Protein AF-0000000084949091 (afdb_homodimer)

Sequence (206 aa):
MIIYNVTVNIHESIHDQWFDWMQNKHIAEVIGTGKFTSAKMVKVLVEEELGGITYAVQYFTDSKETLQRYYEEDAPALREEGLRLFGDKMLAFRTELEIISEHMIIYNVTVNIHESIHDQWFDWMQNKHIAEVIGTGKFTSAKMVKVLVEEEL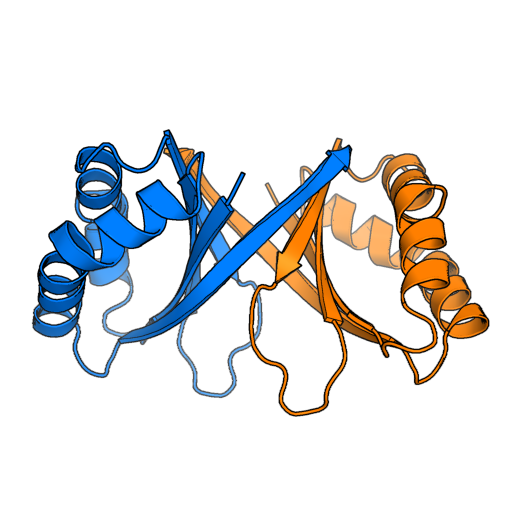GGITYAVQYFTDSKETLQRYYEEDAPALREEGLRLFGDKMLAFRTELEIISEH

Secondary structure (DSSP, 8-state):
-EEEEEEEEE-GGGHHHHHHHIIIIIHHHHHHTTS-SEEEEEEEES--TT-SEEEEEEEEES-HHHHHHHHHHTHHHHHHHHHHHHGGGEEEEEEEEEEEEE-/-EEEEEEEEE-GGGHHHHHHHIIIIIHHHHHHTTS-SEEEEEEEES--TT-SEEEEEEEEES-HHHHHHHHHHTHHHHHHHHHHHHGGGEEEEEEEEEEEEE-

InterPro domains:
  IPR025563 Protein of unknown function DUF4286 [PF14114] (1-100)

Organism: Flavobacterium columnare (strain ATCC 49512 / CIP 103533 / TG 44/87) (NCBI:txid1041826)

Foldseek 3Di:
DKKKKKKKFAAPVCVVVVVCCCVPPLVCQLVVVVFFDDKDKDWDPDDDPVDGTMMMMITHGDDPVSVVCCVVPPVVVSVVVVCVVGNPRMDMDIDMDDDDDDD/DKKKKKKKFAAPVCVVVVVCCCVPPLVVQLVVVVFFDDKDKDWDPDDDPVDGTMMMMITHGDDPVSVVCCVVPPVVVSVVVVCVVGNPRMDMDIDMDDDDDDD

Solvent-accessible surface area (backbone atoms only — not comparable to full-atom values): 10864 Å² total; per-residue (Å²): 81,32,31,50,33,40,35,34,39,27,36,68,92,48,36,68,62,51,50,48,44,40,75,73,40,51,52,56,53,56,41,67,70,67,56,33,81,34,36,39,33,30,35,50,65,65,89,50,89,92,53,48,49,41,34,35,39,37,32,33,25,77,40,69,68,46,50,51,48,38,55,73,74,46,42,62,65,60,51,47,52,52,43,72,75,48,40,91,46,44,48,76,47,80,48,44,31,35,60,72,48,77,86,82,32,31,49,34,39,35,35,39,27,32,68,92,49,35,68,63,50,50,48,44,41,76,73,40,51,54,58,53,56,41,66,71,66,55,33,81,36,36,38,33,31,36,52,67,65,90,51,89,91,53,49,48,42,35,36,38,38,33,32,25,77,40,69,67,46,50,52,48,39,55,73,74,47,43,63,66,61,53,47,52,52,42,71,75,48,41,89,46,44,48,75,46,78,47,42,30,36,62,72,49,76,84

Radius of gyration: 17.84 Å; Cα contacts (8 Å, |Δi|>4): 368; chains: 2; bounding box: 34×48×38 Å

Structure (mmCIF, N/CA/C/O backbone):
data_AF-0000000084949091-model_v1
#
loop_
_entity.id
_entity.type
_entity.pdbx_description
1 polymer 'DUF4286 family protein'
#
loop_
_atom_site.group_PDB
_atom_site.id
_atom_site.type_symbol
_atom_site.label_atom_id
_atom_site.label_alt_id
_atom_site.label_comp_id
_atom_site.label_asym_id
_atom_site.label_entity_id
_atom_site.label_seq_id
_atom_site.pdbx_PDB_ins_code
_atom_site.Cartn_x
_atom_site.Cartn_y
_atom_site.Cartn_z
_atom_site.occupancy
_atom_site.B_iso_or_equiv
_atom_site.auth_seq_id
_atom_site.auth_comp_id
_atom_site.auth_asym_id
_atom_site.auth_atom_id
_atom_site.pdbx_PDB_model_num
ATOM 1 N N . MET A 1 1 ? 13.664 1.087 6.031 1 89.12 1 MET A N 1
ATOM 2 C CA . MET A 1 1 ? 12.883 2.221 5.539 1 89.12 1 MET A CA 1
ATOM 3 C C . MET A 1 1 ? 11.398 2.043 5.859 1 89.12 1 MET A C 1
ATOM 5 O O . MET A 1 1 ? 10.883 0.926 5.809 1 89.12 1 MET A O 1
ATOM 9 N N . ILE A 1 2 ? 10.828 3.1 6.355 1 96.19 2 ILE A N 1
ATOM 10 C CA . ILE A 1 2 ? 9.453 3.074 6.836 1 96.19 2 ILE A CA 1
ATOM 11 C C . ILE A 1 2 ? 8.57 3.912 5.914 1 96.19 2 ILE A C 1
ATOM 13 O O . ILE A 1 2 ? 9.023 4.914 5.355 1 96.19 2 ILE A O 1
ATOM 17 N N . ILE A 1 3 ? 7.457 3.381 5.738 1 98 3 ILE A N 1
ATOM 18 C CA . ILE A 1 3 ? 6.449 4.109 4.977 1 98 3 ILE A CA 1
ATOM 19 C C . ILE A 1 3 ? 5.293 4.504 5.895 1 98 3 ILE A C 1
ATOM 21 O O . ILE A 1 3 ? 4.727 3.656 6.586 1 98 3 ILE A O 1
ATOM 25 N N . TYR A 1 4 ? 5.07 5.742 5.973 1 98.56 4 TYR A N 1
ATOM 26 C CA . TYR A 1 4 ? 3.848 6.27 6.57 1 98.56 4 TYR A CA 1
ATOM 27 C C . TYR A 1 4 ? 2.707 6.285 5.559 1 98.56 4 TYR A C 1
ATOM 29 O O . TYR A 1 4 ? 2.684 7.125 4.656 1 98.56 4 TYR A O 1
ATOM 37 N N . ASN A 1 5 ? 1.765 5.348 5.719 1 98.44 5 ASN A N 1
ATOM 38 C CA . ASN A 1 5 ? 0.69 5.152 4.75 1 98.44 5 ASN A CA 1
ATOM 39 C C . ASN A 1 5 ? -0.625 5.742 5.246 1 98.44 5 ASN A C 1
ATOM 41 O O . ASN A 1 5 ? -1.151 5.32 6.277 1 98.44 5 ASN A O 1
ATOM 45 N N . VAL A 1 6 ? -1.153 6.684 4.547 1 98.31 6 VAL A N 1
ATOM 46 C CA . VAL A 1 6 ? -2.439 7.281 4.887 1 98.31 6 VAL A CA 1
ATOM 47 C C . VAL A 1 6 ? -3.473 6.934 3.82 1 98.31 6 VAL A C 1
ATOM 49 O O . VAL A 1 6 ? -3.348 7.348 2.666 1 98.31 6 VAL A O 1
ATOM 52 N N . THR A 1 7 ? -4.469 6.16 4.219 1 97.5 7 THR A N 1
ATOM 53 C CA . THR A 1 7 ? -5.586 5.82 3.344 1 97.5 7 THR A CA 1
ATOM 54 C C . THR A 1 7 ? -6.793 6.707 3.643 1 97.5 7 THR A C 1
ATOM 56 O O . THR A 1 7 ? -7.211 6.828 4.797 1 97.5 7 THR A O 1
ATOM 59 N N . VAL A 1 8 ? -7.355 7.301 2.609 1 97.38 8 VAL A N 1
ATOM 60 C CA . VAL A 1 8 ? -8.461 8.234 2.812 1 97.38 8 VAL A CA 1
ATOM 61 C C . VAL A 1 8 ? -9.617 7.867 1.888 1 97.38 8 VAL A C 1
ATOM 63 O O . VAL A 1 8 ? -9.43 7.703 0.68 1 97.38 8 VAL A O 1
ATOM 66 N N . ASN A 1 9 ? -10.719 7.641 2.471 1 97.38 9 ASN A N 1
ATOM 67 C CA . ASN A 1 9 ? -11.961 7.57 1.711 1 97.38 9 ASN A CA 1
ATOM 68 C C . ASN A 1 9 ? -12.672 8.922 1.664 1 97.38 9 ASN A C 1
ATOM 70 O O . ASN A 1 9 ? -12.891 9.547 2.703 1 97.38 9 ASN A O 1
ATOM 74 N N . ILE A 1 10 ? -13.016 9.391 0.492 1 97.19 10 ILE A N 1
ATOM 75 C CA . ILE A 1 10 ? -13.5 10.758 0.307 1 97.19 10 ILE A CA 1
ATOM 76 C C . ILE A 1 10 ? -14.891 10.727 -0.334 1 97.19 10 ILE A C 1
ATOM 78 O O . ILE A 1 10 ? -15.094 10.078 -1.363 1 97.19 10 ILE A O 1
ATOM 82 N N . HIS A 1 11 ? -15.812 11.359 0.33 1 96.88 11 HIS A N 1
ATOM 83 C CA . HIS A 1 11 ? -17.141 11.5 -0.255 1 96.88 11 HIS A CA 1
ATOM 84 C C . HIS A 1 11 ? -17.078 12.172 -1.62 1 96.88 11 HIS A C 1
ATOM 86 O O . HIS A 1 11 ? -16.328 13.141 -1.803 1 96.88 11 HIS A O 1
ATOM 92 N N . GLU A 1 12 ? -17.938 11.75 -2.508 1 95.62 12 GLU A N 1
ATOM 93 C CA . GLU A 1 12 ? -17.891 12.203 -3.896 1 95.62 12 GLU A CA 1
ATOM 94 C C . GLU A 1 12 ? -18.125 13.703 -3.998 1 95.62 12 GLU A C 1
ATOM 96 O O . GLU A 1 12 ? -17.562 14.375 -4.863 1 95.62 12 GLU A O 1
ATOM 101 N N . SER A 1 13 ? -18.906 14.266 -3.105 1 96.44 13 SER A N 1
ATOM 102 C CA . SER A 1 13 ? -19.328 15.664 -3.182 1 96.44 13 SER A CA 1
ATOM 103 C C . SER A 1 13 ? -18.141 16.609 -2.947 1 96.44 13 SER A C 1
ATOM 105 O O . SER A 1 13 ? -18.172 17.766 -3.371 1 96.44 13 SER A O 1
ATOM 107 N N . ILE A 1 14 ? -17.141 16.125 -2.279 1 97.31 14 ILE A N 1
ATOM 108 C CA . ILE A 1 14 ? -16.031 17.016 -1.969 1 97.31 14 ILE A CA 1
ATOM 109 C C . ILE A 1 14 ? -14.758 16.5 -2.619 1 97.31 14 ILE A C 1
ATOM 111 O O . ILE A 1 14 ? -13.664 16.984 -2.332 1 97.31 14 ILE A O 1
ATOM 115 N N . HIS A 1 15 ? -14.875 15.547 -3.418 1 97.75 15 HIS A N 1
ATOM 116 C CA . HIS A 1 15 ? -13.742 14.836 -3.99 1 97.75 15 HIS A CA 1
ATOM 117 C C . HIS A 1 15 ? -12.766 15.805 -4.656 1 97.75 15 HIS A C 1
ATOM 119 O O . HIS A 1 15 ? -11.57 15.805 -4.336 1 97.75 15 HIS A O 1
ATOM 125 N N . ASP A 1 16 ? -13.25 16.625 -5.586 1 98.06 16 ASP A N 1
ATOM 126 C CA . ASP A 1 16 ? -12.375 17.469 -6.391 1 98.06 16 ASP A CA 1
ATOM 127 C C . ASP A 1 16 ? -11.633 18.484 -5.52 1 98.06 16 ASP A C 1
ATOM 129 O O . ASP A 1 16 ? -10.453 18.75 -5.734 1 98.06 16 ASP A O 1
ATOM 133 N N . GLN A 1 17 ? -12.312 19.047 -4.602 1 98.25 17 GLN A N 1
ATOM 134 C CA . GLN A 1 17 ? -11.695 20 -3.686 1 98.25 17 GLN A CA 1
ATOM 135 C C . GLN A 1 17 ? -10.594 19.344 -2.867 1 98.25 17 GLN A C 1
ATOM 137 O O . GLN A 1 17 ? -9.492 19.891 -2.736 1 98.25 17 GLN A O 1
ATOM 142 N N . TRP A 1 18 ? -10.922 18.219 -2.35 1 98.62 18 TRP A N 1
ATOM 143 C CA . TRP A 1 18 ? -9.953 17.469 -1.549 1 98.62 18 TRP A CA 1
ATOM 144 C C . TRP A 1 18 ? -8.734 17.078 -2.385 1 98.62 18 TRP A C 1
ATOM 146 O O . TRP A 1 18 ? -7.598 17.219 -1.938 1 98.62 18 TRP A O 1
ATOM 156 N N . PHE A 1 19 ? -9.07 16.609 -3.547 1 98.62 19 PHE A N 1
ATOM 157 C CA . PHE A 1 19 ? -8.016 16.172 -4.453 1 98.62 19 PHE A CA 1
ATOM 158 C C . PHE A 1 19 ? -7.059 17.312 -4.77 1 98.62 19 PHE A C 1
ATOM 160 O O . PHE A 1 19 ? -5.836 17.141 -4.73 1 98.62 19 PHE A O 1
ATOM 167 N N . ASP A 1 20 ? -7.578 18.438 -5.047 1 98.5 20 ASP A N 1
ATOM 168 C CA . ASP A 1 20 ? -6.777 19.625 -5.32 1 98.5 20 ASP A CA 1
ATOM 169 C C . ASP A 1 20 ? -5.941 20.016 -4.105 1 98.5 20 ASP A C 1
ATOM 171 O O . ASP A 1 20 ? -4.762 20.344 -4.238 1 98.5 20 ASP A O 1
ATOM 175 N N . TRP A 1 21 ? -6.59 20.016 -3.006 1 98.69 21 TRP A N 1
ATOM 176 C CA . TRP A 1 21 ? -5.906 20.328 -1.756 1 98.69 21 TRP A CA 1
ATOM 177 C C . TRP A 1 21 ? -4.742 19.375 -1.515 1 98.69 21 TRP A C 1
ATOM 179 O O . TRP A 1 21 ? -3.652 19.812 -1.121 1 98.69 21 TRP A O 1
ATOM 189 N N . MET A 1 22 ? -4.91 18.094 -1.762 1 98.62 22 MET A N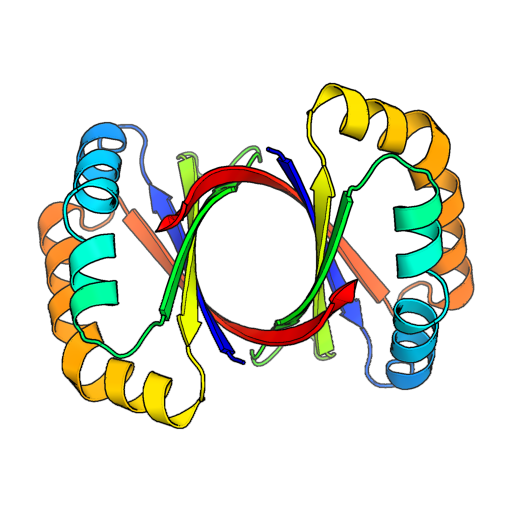 1
ATOM 190 C CA . MET A 1 22 ? -3.854 17.094 -1.593 1 98.62 22 MET A CA 1
ATOM 191 C C . MET A 1 22 ? -2.697 17.359 -2.551 1 98.62 22 MET A C 1
ATOM 193 O O . MET A 1 22 ? -1.539 17.422 -2.131 1 98.62 22 MET A O 1
ATOM 197 N N . GLN A 1 23 ? -3.039 17.562 -3.822 1 98.25 23 GLN A N 1
ATOM 198 C CA . GLN A 1 23 ? -2.047 17.625 -4.891 1 98.25 23 GLN A CA 1
ATOM 199 C C . GLN A 1 23 ? -1.271 18.938 -4.84 1 98.25 23 GLN A C 1
ATOM 201 O O . GLN A 1 23 ? -0.082 18.984 -5.164 1 98.25 23 GLN A O 1
ATOM 206 N N . ASN A 1 24 ? -1.882 19.953 -4.332 1 97.81 24 ASN A N 1
ATOM 207 C CA . ASN A 1 24 ? -1.281 21.266 -4.516 1 97.81 24 ASN A CA 1
ATOM 208 C C . ASN A 1 24 ? -0.873 21.891 -3.184 1 97.81 24 ASN A C 1
ATOM 210 O O . ASN A 1 24 ? -0.263 22.953 -3.152 1 97.81 24 ASN A O 1
ATOM 214 N N . LYS A 1 25 ? -1.174 21.234 -2.135 1 98.5 25 LYS A N 1
ATOM 215 C CA . LYS A 1 25 ? -0.82 21.859 -0.862 1 98.5 25 LYS A CA 1
ATOM 216 C C . LYS A 1 25 ? -0.374 20.812 0.155 1 98.5 25 LYS A C 1
ATOM 218 O O . LYS A 1 25 ? 0.783 20.812 0.58 1 98.5 25 LYS A O 1
ATOM 223 N N . HIS A 1 26 ? -1.192 19.906 0.557 1 98.75 26 HIS A N 1
ATOM 224 C CA . HIS A 1 26 ? -1.008 19.078 1.744 1 98.75 26 HIS A CA 1
ATOM 225 C C . HIS A 1 26 ? 0.21 18.172 1.601 1 98.75 26 HIS A C 1
ATOM 227 O O . HIS A 1 26 ? 1.036 18.094 2.512 1 98.75 26 HIS A O 1
ATOM 233 N N . ILE A 1 27 ? 0.308 17.5 0.456 1 98.69 27 ILE A N 1
ATOM 234 C CA . ILE A 1 27 ? 1.433 16.594 0.259 1 98.69 27 ILE A CA 1
ATOM 235 C C . ILE A 1 27 ? 2.744 17.375 0.336 1 98.69 27 ILE A C 1
ATOM 237 O O . ILE A 1 27 ? 3.701 16.922 0.975 1 98.69 27 ILE A O 1
ATOM 241 N N . ALA A 1 28 ? 2.738 18.531 -0.284 1 98.25 28 ALA A N 1
ATOM 242 C CA . ALA A 1 28 ? 3.928 19.375 -0.258 1 98.25 28 ALA A CA 1
ATOM 243 C C . ALA A 1 28 ? 4.262 19.812 1.167 1 98.25 28 ALA A C 1
ATOM 245 O O . ALA A 1 28 ? 5.438 19.875 1.541 1 98.25 28 ALA A O 1
ATOM 246 N N . GLU A 1 29 ? 3.299 20.141 1.947 1 98.62 29 GLU A N 1
ATOM 247 C CA . GLU A 1 29 ? 3.512 20.547 3.334 1 98.62 29 GLU A CA 1
ATOM 248 C C . GLU A 1 29 ? 4.105 19.406 4.156 1 98.62 29 GLU A C 1
ATOM 250 O O . GLU A 1 29 ? 5.004 19.625 4.973 1 98.62 29 GLU A O 1
ATOM 255 N N . VAL A 1 30 ? 3.59 18.219 3.926 1 98.69 30 VAL A N 1
ATOM 256 C CA . VAL A 1 30 ? 4.105 17.047 4.645 1 98.69 30 VAL A CA 1
ATOM 257 C C . VAL A 1 30 ? 5.566 16.812 4.266 1 98.69 30 VAL A C 1
ATOM 259 O O . VAL A 1 30 ? 6.418 16.625 5.137 1 98.69 30 VAL A O 1
ATOM 262 N N . ILE A 1 31 ? 5.871 16.844 3 1 98.19 31 ILE A N 1
ATOM 263 C CA . ILE A 1 31 ? 7.242 16.688 2.531 1 98.19 31 ILE A CA 1
ATOM 264 C C . ILE A 1 31 ? 8.109 17.828 3.072 1 98.19 31 ILE A C 1
ATOM 266 O O . ILE A 1 31 ? 9.266 17.609 3.453 1 98.19 31 ILE A O 1
ATOM 270 N N . GLY A 1 32 ? 7.574 18.984 3.129 1 97.75 32 GLY A N 1
ATOM 271 C CA . GLY A 1 32 ? 8.266 20.203 3.539 1 97.75 32 GLY A CA 1
ATOM 272 C C . GLY A 1 32 ? 8.719 20.172 4.988 1 97.75 32 GLY A C 1
ATOM 273 O O . GLY A 1 32 ? 9.57 20.969 5.398 1 97.75 32 GLY A O 1
ATOM 274 N N . THR A 1 33 ? 8.109 19.281 5.781 1 98.06 33 THR A N 1
ATOM 275 C CA . THR A 1 33 ? 8.531 19.141 7.172 1 98.06 33 THR A CA 1
ATOM 276 C C . THR A 1 33 ? 9.977 18.656 7.25 1 98.06 33 THR A C 1
ATOM 278 O O . THR A 1 33 ? 10.625 18.797 8.289 1 98.06 33 THR A O 1
ATOM 281 N N . GLY A 1 34 ? 10.445 18 6.148 1 97.62 34 GLY A N 1
ATOM 282 C CA . GLY A 1 34 ? 11.805 17.484 6.09 1 97.62 34 GLY A CA 1
ATOM 283 C C . GLY A 1 34 ? 11.93 16.078 6.672 1 97.62 34 GLY A C 1
ATOM 284 O O . GLY A 1 34 ? 13.031 15.547 6.773 1 97.62 34 GLY A O 1
ATOM 285 N N . LYS A 1 35 ? 10.828 15.508 7.016 1 97.88 35 LYS A N 1
ATOM 286 C CA . LYS A 1 35 ? 10.875 14.211 7.688 1 97.88 35 LYS A CA 1
ATOM 287 C C . LYS A 1 35 ? 10.672 13.07 6.691 1 97.88 35 LYS A 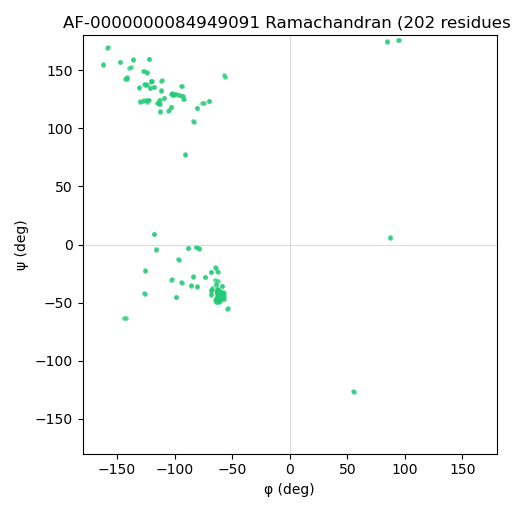C 1
ATOM 289 O O . LYS A 1 35 ? 10.883 11.906 7.031 1 97.88 35 LYS A O 1
ATOM 294 N N . PHE A 1 36 ? 10.25 13.367 5.492 1 98.25 36 PHE A N 1
ATOM 295 C CA . PHE A 1 36 ? 10.008 12.383 4.441 1 98.25 36 PHE A CA 1
ATOM 296 C C . PHE A 1 36 ? 10.812 12.719 3.189 1 98.25 36 PHE A C 1
ATOM 298 O O . PHE A 1 36 ? 10.977 13.898 2.855 1 98.25 36 PHE A O 1
ATOM 305 N N . THR A 1 37 ? 11.203 11.719 2.494 1 97.19 37 THR A N 1
ATOM 306 C CA . THR A 1 37 ? 12.039 11.906 1.311 1 97.19 37 THR A CA 1
ATOM 307 C C . THR A 1 37 ? 11.18 11.984 0.052 1 97.19 37 THR A C 1
ATOM 309 O O . THR A 1 37 ? 11.555 12.633 -0.928 1 97.19 37 THR A O 1
ATOM 312 N N . SER A 1 38 ? 10.094 11.281 0.036 1 97.81 38 SER A N 1
ATOM 313 C CA . SER A 1 38 ? 9.203 11.25 -1.119 1 97.81 38 SER A CA 1
ATOM 314 C C . SER A 1 38 ? 7.801 10.812 -0.722 1 97.81 38 SER A C 1
ATOM 316 O O . SER A 1 38 ? 7.562 10.438 0.428 1 97.81 38 SER A O 1
ATOM 318 N N . ALA A 1 39 ? 6.938 10.969 -1.632 1 98.38 39 ALA A N 1
ATOM 319 C CA . ALA A 1 39 ? 5.547 10.547 -1.469 1 98.38 39 ALA A CA 1
ATOM 320 C C . ALA A 1 39 ? 4.992 9.977 -2.771 1 98.38 39 ALA A C 1
ATOM 322 O O . ALA A 1 39 ? 5.387 10.398 -3.859 1 98.38 39 ALA A O 1
ATOM 323 N N . LYS A 1 40 ? 4.207 9.016 -2.648 1 98.38 40 LYS A N 1
ATOM 324 C CA . LYS A 1 40 ? 3.482 8.406 -3.764 1 98.38 40 LYS A CA 1
ATOM 325 C C . LYS A 1 40 ? 1.985 8.336 -3.473 1 98.38 40 LYS A C 1
ATOM 327 O O . LYS A 1 40 ? 1.574 7.824 -2.43 1 98.38 40 LYS A O 1
ATOM 332 N N . MET A 1 41 ? 1.148 8.93 -4.359 1 98.69 41 MET A N 1
ATOM 333 C CA . MET A 1 41 ? -0.303 8.852 -4.227 1 98.69 41 MET A CA 1
ATOM 334 C C . MET A 1 41 ? -0.887 7.836 -5.199 1 98.69 41 MET A C 1
ATOM 336 O O . MET A 1 41 ? -0.577 7.863 -6.391 1 98.69 41 MET A O 1
ATOM 340 N N . VAL A 1 42 ? -1.692 6.973 -4.613 1 98.44 42 VAL A N 1
ATOM 341 C CA . VAL A 1 42 ? -2.357 5.965 -5.438 1 98.44 42 VAL A CA 1
ATOM 342 C C . VAL A 1 42 ? -3.863 6.008 -5.184 1 98.44 42 VAL A C 1
ATOM 344 O O . VAL A 1 42 ? -4.309 6.391 -4.102 1 98.44 42 VAL A O 1
ATOM 347 N N . LYS A 1 43 ? -4.617 5.664 -6.23 1 98.12 43 LYS A N 1
ATOM 348 C CA . LYS A 1 43 ? -6.055 5.434 -6.125 1 98.12 43 LYS A CA 1
ATOM 349 C C . LYS A 1 43 ? -6.363 3.947 -5.969 1 98.12 43 LYS A C 1
ATOM 351 O O . LYS A 1 43 ? -5.812 3.113 -6.691 1 98.12 43 LYS A O 1
ATOM 356 N N . VAL A 1 44 ? -7.156 3.609 -4.953 1 97.06 44 VAL A N 1
ATOM 357 C CA . VAL A 1 44 ? -7.586 2.23 -4.75 1 97.06 44 VAL A CA 1
ATOM 358 C C . VAL A 1 44 ? -8.758 1.912 -5.676 1 97.06 44 VAL A C 1
ATOM 360 O O . VAL A 1 44 ? -9.836 2.504 -5.551 1 97.06 44 VAL A O 1
ATOM 363 N N . LEU A 1 45 ? -8.523 0.956 -6.566 1 95.06 45 LEU A N 1
ATOM 364 C CA . LEU A 1 45 ? -9.547 0.621 -7.551 1 95.06 45 LEU A CA 1
ATOM 365 C C . LEU A 1 45 ? -10.453 -0.495 -7.035 1 95.06 45 LEU A C 1
ATOM 367 O O . LEU A 1 45 ? -10.289 -1.657 -7.41 1 95.06 45 LEU A O 1
ATOM 371 N N . VAL A 1 46 ? -11.352 -0.145 -6.172 1 89.5 46 VAL A N 1
ATOM 372 C CA . VAL A 1 46 ? -12.312 -1.104 -5.633 1 89.5 46 VAL A CA 1
ATOM 373 C C . VAL A 1 46 ? -13.688 -0.453 -5.527 1 89.5 46 VAL A C 1
ATOM 375 O O . VAL A 1 46 ? -13.797 0.772 -5.438 1 89.5 46 VAL A O 1
ATOM 378 N N . GLU A 1 47 ? -14.617 -1.349 -5.641 1 83.62 47 GLU A N 1
ATOM 379 C CA . GLU A 1 47 ? -15.953 -0.856 -5.332 1 83.62 47 GLU A CA 1
ATOM 380 C C . GLU A 1 47 ? -16.141 -0.67 -3.828 1 83.62 47 GLU A C 1
ATOM 382 O O . GLU A 1 47 ? -16 -1.622 -3.057 1 83.62 47 GLU A O 1
ATOM 387 N N . GLU A 1 48 ? -16.453 0.552 -3.473 1 78.25 48 GLU A N 1
ATOM 388 C CA . GLU A 1 48 ? -16.625 0.86 -2.057 1 78.25 48 GLU A CA 1
ATOM 389 C C . GLU A 1 48 ? -18.078 0.695 -1.629 1 78.25 48 GLU A C 1
ATOM 391 O O . GLU A 1 48 ? -18.984 1.268 -2.244 1 78.25 48 GLU A O 1
ATOM 396 N N . GLU A 1 49 ? -18.219 -0.12 -0.612 1 78.38 49 GLU A N 1
ATOM 397 C CA . GLU A 1 49 ? -19.578 -0.355 -0.096 1 78.38 49 GLU A CA 1
ATOM 398 C C . GLU A 1 49 ? -20.203 0.936 0.423 1 78.38 49 GLU A C 1
ATOM 400 O O . GLU A 1 49 ? -21.375 1.194 0.194 1 78.38 49 GLU A O 1
ATOM 405 N N . LEU A 1 50 ? -19.594 1.737 1.209 1 74 50 LEU A N 1
ATOM 406 C CA . LEU A 1 50 ? -20.094 2.945 1.855 1 74 50 LEU A CA 1
ATOM 407 C C . LEU A 1 50 ? -20.109 4.117 0.88 1 74 50 LEU A C 1
ATOM 409 O O . LEU A 1 50 ? -20.531 5.219 1.234 1 74 50 LEU A O 1
ATOM 413 N N . GLY A 1 51 ? -19.594 3.799 -0.311 1 88.06 51 GLY A N 1
ATOM 414 C CA . GLY A 1 51 ? -19.453 4.887 -1.267 1 88.06 51 GLY A CA 1
ATOM 415 C C . GLY A 1 51 ? -18.172 5.68 -1.095 1 88.06 51 GLY A C 1
ATOM 416 O O . GLY A 1 51 ? -17.375 5.379 -0.216 1 88.06 51 GLY A O 1
ATOM 417 N N . GLY A 1 52 ? -17.969 6.637 -2.066 1 94.31 52 GLY A N 1
ATOM 418 C CA . GLY A 1 52 ? -16.766 7.453 -2.016 1 94.31 52 GLY A CA 1
ATOM 419 C C . GLY A 1 52 ? -15.641 6.906 -2.869 1 94.31 52 GLY A C 1
ATOM 420 O O . GLY A 1 52 ? -15.82 5.91 -3.574 1 94.31 52 GLY A O 1
ATOM 421 N N . ILE A 1 53 ? -14.633 7.637 -2.893 1 97 53 ILE A N 1
ATOM 422 C CA . ILE A 1 53 ? -13.414 7.266 -3.594 1 97 53 ILE A CA 1
ATOM 423 C C . ILE A 1 53 ? -12.258 7.152 -2.598 1 97 53 ILE A C 1
ATOM 425 O O . ILE A 1 53 ? -12.094 8.016 -1.728 1 97 53 ILE A O 1
ATOM 429 N N . THR A 1 54 ? -11.461 6.098 -2.74 1 97.56 54 THR A N 1
ATOM 430 C CA . THR A 1 54 ? -10.398 5.871 -1.769 1 97.56 54 THR A CA 1
ATOM 431 C C . THR A 1 54 ? -9.031 6.066 -2.412 1 97.56 54 THR A C 1
ATOM 433 O O . THR A 1 54 ? -8.789 5.602 -3.527 1 97.56 54 THR A O 1
ATOM 436 N N . TYR A 1 55 ? -8.18 6.82 -1.738 1 98.19 55 TYR A N 1
ATOM 437 C CA . TYR A 1 55 ? -6.777 7.012 -2.094 1 98.19 55 TYR A CA 1
ATOM 438 C C . TYR A 1 55 ? -5.863 6.586 -0.95 1 98.19 55 TYR A C 1
ATOM 440 O O . TYR A 1 55 ? -6.301 6.48 0.198 1 98.19 55 TYR A O 1
ATOM 448 N N . ALA A 1 56 ? -4.656 6.328 -1.328 1 98.25 56 ALA A N 1
ATOM 449 C CA . ALA A 1 56 ? -3.596 6.18 -0.333 1 98.25 56 ALA A CA 1
ATOM 450 C C . ALA A 1 56 ? -2.375 7.02 -0.701 1 98.25 56 ALA A C 1
ATOM 452 O O . ALA A 1 56 ? -1.977 7.066 -1.866 1 98.25 56 ALA A O 1
ATOM 453 N N . VAL A 1 57 ? -1.86 7.691 0.258 1 98.69 57 VAL A N 1
ATOM 454 C CA . VAL A 1 57 ? -0.597 8.406 0.092 1 98.69 57 VAL A CA 1
ATOM 455 C C . VAL A 1 57 ? 0.478 7.758 0.964 1 98.69 57 VAL A C 1
ATOM 457 O O . VAL A 1 57 ? 0.292 7.598 2.172 1 98.69 57 VAL A O 1
ATOM 460 N N . GLN A 1 58 ? 1.502 7.402 0.29 1 98.5 58 GLN A N 1
ATOM 461 C CA . GLN A 1 58 ? 2.633 6.754 0.948 1 98.5 58 GLN A CA 1
ATOM 462 C C . GLN A 1 58 ? 3.812 7.715 1.086 1 98.5 58 GLN A C 1
ATOM 464 O O . GLN A 1 58 ? 4.398 8.133 0.085 1 98.5 58 GLN A O 1
ATOM 469 N N . TYR A 1 59 ? 4.152 8.031 2.311 1 98.81 59 TYR A N 1
ATOM 470 C CA . TYR A 1 59 ? 5.297 8.891 2.594 1 98.81 59 TYR A CA 1
ATOM 471 C C . TYR A 1 59 ? 6.492 8.07 3.059 1 98.81 59 TYR A C 1
ATOM 473 O O . TYR A 1 59 ? 6.379 7.27 3.992 1 98.81 59 TYR A O 1
ATOM 481 N N . PHE A 1 60 ? 7.602 8.297 2.465 1 98.19 60 PHE A N 1
ATOM 482 C CA . PHE A 1 60 ? 8.773 7.477 2.729 1 98.19 60 PHE A CA 1
ATOM 483 C C . PHE A 1 60 ? 9.734 8.188 3.68 1 98.19 60 PHE A C 1
ATOM 485 O O . PHE A 1 60 ? 10.062 9.359 3.479 1 98.19 60 PHE A O 1
ATOM 492 N N . THR A 1 61 ? 10.117 7.535 4.68 1 97.69 61 THR A N 1
ATOM 493 C CA . THR A 1 61 ? 11.062 8.086 5.641 1 97.69 61 THR A CA 1
ATOM 494 C C . THR A 1 61 ? 12.117 7.055 6.02 1 97.69 61 THR A C 1
ATOM 496 O O . THR A 1 61 ? 11.898 5.852 5.871 1 97.69 61 THR A O 1
ATOM 499 N N . ASP A 1 62 ? 13.227 7.523 6.52 1 92.69 62 ASP A N 1
ATOM 500 C CA . ASP A 1 62 ? 14.398 6.668 6.695 1 92.69 62 ASP A CA 1
ATOM 501 C C . ASP A 1 62 ? 14.32 5.887 8.008 1 92.69 62 ASP A C 1
ATOM 503 O O . ASP A 1 62 ? 14.945 4.836 8.148 1 92.69 62 ASP A O 1
ATOM 507 N N . SER A 1 63 ? 13.594 6.48 9.008 1 92.5 63 SER A N 1
ATOM 508 C CA . SER A 1 63 ? 13.641 5.793 10.297 1 92.5 63 SER A CA 1
ATOM 509 C C . SER A 1 63 ? 12.328 5.965 11.062 1 92.5 63 SER A C 1
ATOM 511 O O . SER A 1 63 ? 11.586 6.922 10.828 1 92.5 63 SER A O 1
ATOM 513 N N . LYS A 1 64 ? 12.094 5.047 11.953 1 94.19 64 LYS A N 1
ATOM 514 C CA . LYS A 1 64 ? 10.945 5.102 12.852 1 94.19 64 LYS A CA 1
ATOM 515 C C . LYS A 1 64 ? 11.039 6.305 13.781 1 94.19 64 LYS A C 1
ATOM 517 O O . LYS A 1 64 ? 10.016 6.906 14.133 1 94.19 64 LYS A O 1
ATOM 522 N N . GLU A 1 65 ? 12.25 6.641 14.156 1 96.25 65 GLU A N 1
ATOM 523 C CA . GLU A 1 65 ? 12.469 7.801 15.016 1 96.25 65 GLU A CA 1
ATOM 524 C C . GLU A 1 65 ? 12 9.086 14.336 1 96.25 65 GLU A C 1
ATOM 526 O O . GLU A 1 65 ? 11.344 9.922 14.953 1 96.25 65 GLU A O 1
ATOM 531 N N . THR A 1 66 ? 12.383 9.211 13.102 1 97.56 66 THR A N 1
ATOM 532 C CA . THR A 1 66 ? 11.969 10.383 12.344 1 97.56 66 THR A CA 1
ATOM 533 C C . THR A 1 66 ? 10.453 10.438 12.211 1 97.56 66 THR A C 1
ATOM 535 O O . THR A 1 66 ? 9.844 11.5 12.336 1 97.56 66 THR A O 1
ATOM 538 N N . LEU A 1 67 ? 9.859 9.305 12.008 1 97.81 67 LEU A N 1
ATOM 539 C CA . LEU A 1 67 ? 8.406 9.242 11.922 1 97.81 67 LEU A CA 1
ATOM 540 C C . LEU A 1 67 ? 7.766 9.664 13.242 1 97.81 67 LEU A C 1
ATOM 542 O O . LEU A 1 67 ? 6.766 10.383 13.25 1 97.81 67 LEU A O 1
ATOM 546 N N . GLN A 1 68 ? 8.336 9.227 14.312 1 97.5 68 GLN A N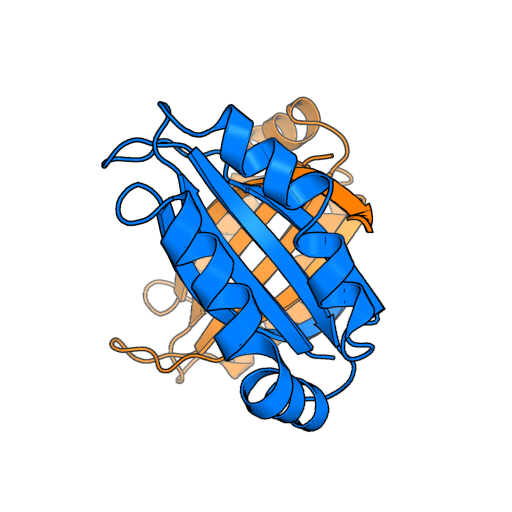 1
ATOM 547 C CA . GLN A 1 68 ? 7.816 9.609 15.617 1 97.5 68 GLN A CA 1
ATOM 548 C C . GLN A 1 68 ? 7.91 11.117 15.828 1 97.5 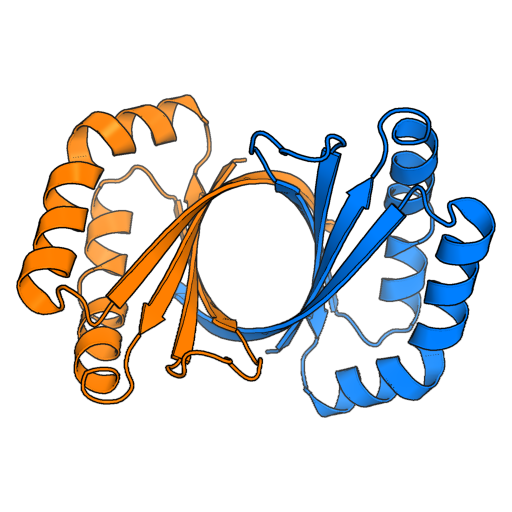68 GLN A C 1
ATOM 550 O O . GLN A 1 68 ? 6.988 11.734 16.375 1 97.5 68 GLN A O 1
ATOM 555 N N . ARG A 1 69 ? 8.969 11.727 15.422 1 97.94 69 ARG A N 1
ATOM 556 C CA . ARG A 1 69 ? 9.102 13.18 15.492 1 97.94 69 ARG A CA 1
ATOM 557 C C . ARG A 1 69 ? 8.023 13.867 14.664 1 97.94 69 ARG A C 1
ATOM 559 O O . ARG A 1 69 ? 7.461 14.883 15.086 1 97.94 69 ARG A O 1
ATOM 566 N N . TYR A 1 70 ? 7.77 13.297 13.5 1 98.56 70 TYR A N 1
ATOM 567 C CA . TYR A 1 70 ? 6.699 13.836 12.672 1 98.56 70 TYR A CA 1
ATOM 568 C C . TYR A 1 70 ? 5.375 13.836 13.422 1 98.56 70 TYR A C 1
ATOM 570 O O . TYR A 1 70 ? 4.645 14.828 13.398 1 98.56 70 TYR A O 1
ATOM 578 N N . TYR A 1 71 ? 5.039 12.711 14.078 1 98.12 71 TYR A N 1
ATOM 579 C CA . TYR A 1 71 ? 3.785 12.586 14.82 1 98.12 71 TYR A CA 1
ATOM 580 C C . TYR A 1 71 ? 3.688 13.648 15.914 1 98.12 71 TYR A C 1
ATOM 582 O O . TYR A 1 71 ? 2.609 14.188 16.172 1 98.12 71 TYR A O 1
ATOM 590 N N . GLU A 1 72 ? 4.766 13.953 16.5 1 98.12 72 GLU A N 1
ATOM 591 C CA . GLU A 1 72 ? 4.785 14.852 17.641 1 98.12 72 GLU A CA 1
ATOM 592 C C . GLU A 1 72 ? 4.848 16.312 17.203 1 98.12 72 GLU A C 1
ATOM 594 O O . GLU A 1 72 ? 4.191 17.172 17.781 1 98.12 72 GLU A O 1
ATOM 599 N N . GLU A 1 73 ? 5.512 16.578 16.172 1 98.44 73 GLU A N 1
ATOM 600 C CA . GLU A 1 73 ? 5.887 17.953 15.859 1 98.44 73 GLU A CA 1
ATOM 601 C C . GLU A 1 73 ? 5.008 18.531 14.75 1 98.44 73 GLU A C 1
ATOM 603 O O . GLU A 1 73 ? 4.805 19.734 14.68 1 98.44 73 GLU A O 1
ATOM 608 N N . ASP A 1 74 ? 4.535 17.656 13.836 1 98.62 74 ASP A N 1
ATOM 609 C CA . ASP A 1 74 ? 3.959 18.203 12.609 1 98.62 74 ASP A CA 1
ATOM 610 C C . ASP A 1 74 ? 2.543 17.672 12.391 1 98.62 74 ASP A C 1
ATOM 612 O O . ASP A 1 74 ? 1.641 18.438 12.039 1 98.62 74 ASP A O 1
ATOM 616 N N . ALA A 1 75 ? 2.318 16.391 12.625 1 98.19 75 ALA A N 1
ATOM 617 C CA . ALA A 1 75 ? 1.117 15.672 12.203 1 98.19 75 ALA A CA 1
ATOM 618 C C . ALA A 1 75 ? -0.139 16.312 12.773 1 98.19 75 ALA A C 1
ATOM 620 O O . ALA A 1 75 ? -1.127 16.516 12.062 1 98.19 75 ALA A O 1
ATOM 621 N N . PRO A 1 76 ? -0.16 16.703 14.133 1 97.94 76 PRO A N 1
ATOM 622 C CA . PRO A 1 76 ? -1.4 17.234 14.688 1 97.94 76 PRO A CA 1
ATOM 623 C C . PRO A 1 76 ? -1.896 18.469 13.938 1 97.94 76 PRO A C 1
ATOM 625 O O . PRO A 1 76 ? -3.074 18.562 13.586 1 97.94 76 PRO A O 1
ATOM 628 N N . ALA A 1 77 ? -1.117 19.406 13.586 1 97.69 77 ALA A N 1
ATOM 629 C CA . ALA A 1 77 ? -1.516 20.625 12.875 1 97.69 77 ALA A CA 1
ATOM 630 C C . ALA A 1 77 ? -1.949 20.297 11.445 1 97.69 77 ALA A C 1
ATOM 632 O O . ALA A 1 77 ? -2.941 20.844 10.953 1 97.69 77 ALA A O 1
ATOM 633 N N . LEU A 1 78 ? -1.201 19.453 10.797 1 98.06 78 LEU A N 1
ATOM 634 C CA . LEU A 1 78 ? -1.491 19.109 9.406 1 98.06 78 LEU A CA 1
ATOM 635 C C . LEU A 1 78 ? -2.801 18.328 9.305 1 98.06 78 LEU A C 1
ATOM 637 O O . LEU A 1 78 ? -3.57 18.531 8.359 1 98.06 78 LEU A O 1
ATOM 641 N N . ARG A 1 79 ? -3.053 17.422 10.25 1 97.06 79 ARG A N 1
ATOM 642 C CA . ARG A 1 79 ? -4.301 16.656 10.266 1 97.06 79 ARG A CA 1
ATOM 643 C C . ARG A 1 79 ? -5.484 17.562 10.586 1 97.06 79 ARG A C 1
ATOM 645 O O . ARG A 1 79 ? -6.574 17.391 10.031 1 97.06 79 ARG A O 1
ATOM 652 N N . GLU A 1 80 ? -5.277 18.484 11.484 1 97.38 80 GLU A N 1
ATOM 653 C CA . GLU A 1 80 ? -6.34 19.406 11.898 1 97.38 80 GLU A CA 1
ATOM 654 C C . GLU A 1 80 ? -6.855 20.219 10.711 1 97.38 80 GLU A C 1
ATOM 656 O O . GLU A 1 80 ? -8.062 20.453 10.594 1 97.38 80 GLU A O 1
ATOM 661 N N . GLU A 1 81 ? -6.023 20.656 9.883 1 97.19 81 GLU A N 1
ATOM 662 C CA . GLU A 1 81 ? -6.434 21.438 8.719 1 97.19 81 GLU A CA 1
ATOM 663 C C . GLU A 1 81 ? -7.375 20.625 7.82 1 97.19 81 GLU A C 1
ATOM 665 O O . GLU A 1 81 ? -8.398 21.141 7.375 1 97.19 81 GLU A O 1
ATOM 670 N N . GLY A 1 82 ? -7.008 19.344 7.488 1 96.69 82 GLY A N 1
ATOM 671 C CA . GLY A 1 82 ? -7.891 18.484 6.703 1 96.69 82 GLY A CA 1
ATOM 672 C C . GLY A 1 82 ? -9.25 18.297 7.344 1 96.69 82 GLY A C 1
ATOM 673 O O . GLY A 1 82 ? -10.273 18.328 6.656 1 96.69 82 GLY A O 1
ATOM 674 N N . LEU A 1 83 ? -9.219 18.109 8.656 1 96.25 83 LEU A N 1
ATOM 675 C CA . LEU A 1 83 ? -10.469 17.938 9.383 1 96.25 83 LEU A CA 1
ATOM 676 C C . LEU A 1 83 ? -11.336 19.188 9.297 1 96.25 83 LEU A C 1
ATOM 678 O O . LEU A 1 83 ? -12.555 19.094 9.156 1 96.25 83 LEU A O 1
ATOM 682 N N . ARG A 1 84 ? -10.734 20.297 9.422 1 97.06 84 ARG A N 1
ATOM 683 C CA . ARG A 1 84 ? -11.445 21.578 9.344 1 97.06 84 ARG A CA 1
ATOM 684 C C . ARG A 1 84 ? -12.055 21.781 7.965 1 97.06 84 ARG A C 1
ATOM 686 O O . ARG A 1 84 ? -13.195 22.234 7.84 1 97.06 84 ARG A O 1
ATOM 693 N N . LEU A 1 85 ? -11.391 21.422 6.953 1 97.38 85 LEU A N 1
ATOM 694 C CA . LEU A 1 85 ? -11.805 21.688 5.578 1 97.38 85 LEU A CA 1
ATOM 695 C C . LEU A 1 85 ? -12.844 20.688 5.117 1 97.38 85 LEU A C 1
ATOM 697 O O . LEU A 1 85 ? -13.773 21.031 4.379 1 97.38 85 LEU A O 1
ATOM 701 N N . PHE A 1 86 ? -12.734 19.344 5.562 1 97.69 86 PHE A N 1
ATOM 702 C CA . PHE A 1 86 ? -13.508 18.297 4.906 1 97.69 86 PHE A CA 1
ATOM 703 C C . PHE A 1 86 ? -14.336 17.531 5.922 1 97.69 86 PHE A C 1
ATOM 705 O O . PHE A 1 86 ? -15.305 16.859 5.559 1 97.69 86 PHE A O 1
ATOM 712 N N . GLY A 1 87 ? -13.969 17.547 7.133 1 95.12 87 GLY A N 1
ATOM 713 C CA . GLY A 1 87 ? -14.75 17 8.227 1 95.12 87 GLY A CA 1
ATOM 714 C C . GLY A 1 87 ? -15.117 15.539 8.023 1 95.12 87 GLY A C 1
ATOM 715 O O . GLY A 1 87 ? -14.25 14.711 7.734 1 95.12 87 GLY A O 1
ATOM 716 N N . ASP A 1 88 ? -16.5 15.219 8.141 1 94.25 88 ASP A N 1
ATOM 717 C CA . ASP A 1 88 ? -16.969 13.836 8.164 1 94.25 88 ASP A CA 1
ATOM 718 C C . ASP A 1 88 ? -17.062 13.266 6.746 1 94.25 88 ASP A C 1
ATOM 720 O O . ASP A 1 88 ? -17.328 12.078 6.57 1 94.25 88 ASP A O 1
ATOM 724 N N . LYS A 1 89 ? -16.766 14.07 5.859 1 96.5 89 LYS A N 1
ATOM 725 C CA . LYS A 1 89 ? -16.828 13.602 4.48 1 96.5 89 LYS A CA 1
ATOM 726 C C . LYS A 1 89 ? -15.508 12.977 4.047 1 96.5 89 LYS A C 1
ATOM 728 O O . LYS A 1 89 ? -15.398 12.461 2.934 1 96.5 89 LYS A O 1
ATOM 733 N N . MET A 1 90 ? -14.57 13.031 4.926 1 96.75 90 MET A N 1
ATOM 734 C CA . MET A 1 90 ? -13.281 12.375 4.738 1 96.75 90 MET A CA 1
ATOM 735 C C . MET A 1 90 ? -12.984 11.422 5.895 1 96.75 90 MET A C 1
ATOM 737 O O . MET A 1 90 ? -13.008 11.828 7.059 1 96.75 90 MET A O 1
ATOM 741 N N . LEU A 1 91 ? -12.742 10.234 5.59 1 95.62 91 LEU A N 1
ATOM 742 C CA . LEU A 1 91 ? -12.344 9.227 6.566 1 95.62 91 LEU A CA 1
ATOM 743 C C . LEU A 1 91 ? -10.922 8.734 6.293 1 95.62 91 LEU A C 1
ATOM 745 O O . LEU A 1 91 ? -10.656 8.164 5.234 1 95.62 91 LEU A O 1
ATOM 749 N N . ALA A 1 92 ? -10.062 8.883 7.281 1 96.62 92 ALA A N 1
ATOM 750 C CA . ALA A 1 92 ? -8.648 8.57 7.074 1 96.62 92 ALA A CA 1
ATOM 751 C C . ALA A 1 92 ? -8.188 7.48 8.031 1 96.62 92 ALA A C 1
ATOM 753 O O . ALA A 1 92 ? -8.578 7.469 9.203 1 96.62 92 ALA A O 1
ATOM 754 N N . PHE A 1 93 ? -7.387 6.609 7.531 1 94.94 93 PHE A N 1
ATOM 755 C CA . PHE A 1 93 ? -6.719 5.547 8.273 1 94.94 93 PHE A CA 1
ATOM 756 C C . PHE A 1 93 ? -5.211 5.609 8.07 1 94.94 93 PHE A C 1
ATOM 758 O O . PHE A 1 93 ? -4.738 5.809 6.949 1 94.94 93 PHE A O 1
ATOM 765 N N . ARG A 1 94 ? -4.543 5.406 9.195 1 96.81 94 ARG A N 1
ATOM 766 C CA . ARG A 1 94 ? -3.088 5.504 9.125 1 96.81 94 ARG A CA 1
ATOM 767 C C . ARG A 1 94 ? -2.432 4.203 9.578 1 96.81 94 ARG A C 1
ATOM 769 O O . ARG A 1 94 ? -2.846 3.604 10.57 1 96.81 94 ARG A O 1
ATOM 776 N N . THR A 1 95 ? -1.407 3.787 8.742 1 96.88 95 THR A N 1
ATOM 777 C CA . THR A 1 95 ? -0.663 2.568 9.031 1 96.88 95 THR A CA 1
ATOM 778 C C . THR A 1 95 ? 0.816 2.744 8.703 1 96.88 95 THR A C 1
ATOM 780 O O . THR A 1 95 ? 1.168 3.475 7.777 1 96.88 95 THR A O 1
ATOM 783 N N . GLU A 1 96 ? 1.608 2.131 9.562 1 97.44 96 GLU A N 1
ATOM 784 C CA . GLU A 1 96 ? 3.039 2.102 9.273 1 97.44 96 GLU A CA 1
ATOM 785 C C . GLU A 1 96 ? 3.424 0.826 8.531 1 97.44 96 GLU A C 1
ATOM 787 O O . GLU A 1 96 ? 2.959 -0.264 8.875 1 97.44 96 GLU A O 1
ATOM 792 N N . LEU A 1 97 ? 4.246 0.993 7.512 1 97.69 97 LEU A N 1
ATOM 793 C CA . LEU A 1 97 ? 4.785 -0.121 6.738 1 97.69 97 LEU A CA 1
ATOM 794 C C . LEU A 1 97 ? 6.309 -0.144 6.809 1 97.69 97 LEU A C 1
ATOM 796 O O . LEU A 1 97 ? 6.949 0.908 6.809 1 97.69 97 LEU A O 1
ATOM 800 N N . GLU A 1 98 ? 6.832 -1.29 6.895 1 97.56 98 GLU A N 1
ATOM 801 C CA . GLU A 1 98 ? 8.273 -1.478 6.832 1 97.56 98 GLU A CA 1
ATOM 802 C C . GLU A 1 98 ? 8.688 -2.156 5.527 1 97.56 98 GLU A C 1
ATOM 804 O O . GLU A 1 98 ? 8.172 -3.223 5.188 1 97.56 98 GLU A O 1
ATOM 809 N N . ILE A 1 99 ? 9.602 -1.549 4.793 1 97.25 99 ILE A N 1
ATOM 810 C CA . ILE A 1 99 ? 10.086 -2.152 3.555 1 97.25 99 ILE A CA 1
ATOM 811 C C . ILE A 1 99 ? 10.93 -3.381 3.873 1 97.25 99 ILE A C 1
ATOM 813 O O . ILE A 1 99 ? 11.93 -3.285 4.598 1 97.25 99 ILE A O 1
ATOM 817 N N . ILE A 1 100 ? 10.531 -4.508 3.318 1 97.94 100 ILE A N 1
ATOM 818 C CA . ILE A 1 100 ? 11.219 -5.77 3.57 1 97.94 100 ILE A CA 1
ATOM 819 C C . ILE A 1 100 ? 12.172 -6.078 2.418 1 97.94 100 ILE A C 1
ATOM 821 O O . ILE A 1 100 ? 13.312 -6.492 2.641 1 97.94 100 ILE A O 1
ATOM 825 N N . SER A 1 101 ? 11.711 -5.902 1.202 1 97.94 101 SER A N 1
ATOM 826 C CA . SER A 1 101 ? 12.539 -6.195 0.041 1 97.94 101 SER A CA 1
ATOM 827 C C . SER A 1 101 ? 11.992 -5.531 -1.216 1 97.94 101 SER A C 1
ATOM 829 O O . SER A 1 101 ? 10.82 -5.141 -1.257 1 97.94 101 SER A O 1
ATOM 831 N N . GLU A 1 102 ? 12.953 -5.312 -2.135 1 96.56 102 GLU A N 1
ATOM 832 C CA . GLU A 1 102 ? 12.641 -4.824 -3.473 1 96.56 102 GLU A CA 1
ATOM 833 C C . GLU A 1 102 ? 13.227 -5.734 -4.547 1 96.56 102 GLU A C 1
ATOM 835 O O . GLU A 1 102 ? 14.344 -6.234 -4.395 1 96.56 102 GLU A O 1
ATOM 840 N N . HIS A 1 103 ? 12.383 -5.938 -5.535 1 95.81 103 HIS A N 1
ATOM 841 C CA . HIS A 1 103 ? 12.773 -6.883 -6.574 1 95.81 103 HIS A CA 1
ATOM 842 C C . HIS A 1 103 ? 12.555 -6.293 -7.965 1 95.81 103 HIS A C 1
ATOM 844 O O . HIS A 1 103 ? 11.656 -5.473 -8.156 1 95.81 103 HIS A O 1
ATOM 850 N N . MET B 1 1 ? 0.195 3.865 -14.539 1 89.44 1 MET B N 1
ATOM 851 C CA . MET B 1 1 ? 0.853 2.686 -13.984 1 89.44 1 MET B CA 1
ATOM 852 C C . MET B 1 1 ? 0.004 2.055 -12.883 1 89.44 1 MET B C 1
ATOM 854 O O . MET B 1 1 ? -0.649 2.764 -12.117 1 89.44 1 MET B O 1
ATOM 858 N N . ILE B 1 2 ? -0.112 0.758 -12.969 1 96.25 2 ILE B N 1
ATOM 859 C CA . ILE B 1 2 ? -0.988 0.003 -12.078 1 96.25 2 ILE B CA 1
ATOM 860 C C . ILE B 1 2 ? -0.148 -0.851 -11.133 1 96.25 2 ILE B C 1
ATOM 862 O O . ILE B 1 2 ? 0.925 -1.33 -11.5 1 96.25 2 ILE B O 1
ATOM 866 N N . ILE B 1 3 ? -0.64 -0.876 -9.977 1 98 3 ILE B N 1
ATOM 867 C CA . ILE B 1 3 ? -0.025 -1.741 -8.977 1 98 3 ILE B CA 1
ATOM 868 C C . ILE B 1 3 ? -0.988 -2.865 -8.602 1 98 3 ILE B C 1
ATOM 870 O O . ILE B 1 3 ? -2.141 -2.611 -8.25 1 98 3 ILE B O 1
ATOM 874 N N . TYR B 1 4 ? -0.553 -4.027 -8.812 1 98.56 4 TYR B N 1
ATOM 875 C CA . TYR B 1 4 ? -1.218 -5.203 -8.266 1 98.56 4 TYR B CA 1
ATOM 876 C C . TYR B 1 4 ? -0.774 -5.461 -6.828 1 98.56 4 TYR B C 1
ATOM 878 O O . TYR B 1 4 ? 0.346 -5.918 -6.59 1 98.56 4 TYR B O 1
ATOM 886 N N . ASN B 1 5 ? -1.667 -5.16 -5.867 1 98.44 5 ASN B N 1
ATOM 887 C CA . ASN B 1 5 ? -1.337 -5.219 -4.449 1 98.44 5 ASN B CA 1
ATOM 888 C C . ASN B 1 5 ? -1.92 -6.465 -3.787 1 98.44 5 ASN B C 1
ATOM 890 O O . ASN B 1 5 ? -3.139 -6.645 -3.758 1 98.44 5 ASN B O 1
ATOM 894 N N . VAL B 1 6 ? -1.089 -7.301 -3.273 1 98.31 6 VAL B N 1
ATOM 895 C CA . VAL B 1 6 ? -1.535 -8.492 -2.561 1 98.31 6 VAL B CA 1
ATOM 896 C C . VAL B 1 6 ? -1.176 -8.375 -1.081 1 98.31 6 VAL B C 1
ATOM 898 O O . VAL B 1 6 ? 0.003 -8.344 -0.723 1 98.31 6 VAL B O 1
ATOM 901 N N . THR B 1 7 ? -2.197 -8.305 -0.25 1 97.5 7 THR B N 1
ATOM 902 C CA . THR B 1 7 ? -2.02 -8.289 1.198 1 97.5 7 THR B CA 1
ATOM 903 C C . THR B 1 7 ? -2.268 -9.68 1.785 1 97.5 7 THR B C 1
ATOM 905 O O . THR B 1 7 ? -3.295 -10.297 1.508 1 97.5 7 THR B O 1
ATOM 908 N N . VAL B 1 8 ? -1.338 -10.141 2.596 1 97.44 8 VAL B N 1
ATOM 909 C CA . VAL B 1 8 ? -1.449 -11.492 3.133 1 97.44 8 VAL B CA 1
ATOM 910 C C . VAL B 1 8 ? -1.262 -11.469 4.648 1 97.44 8 VAL B C 1
ATOM 912 O O . VAL B 1 8 ? -0.289 -10.898 5.148 1 97.44 8 VAL B O 1
ATOM 915 N N . ASN B 1 9 ? -2.225 -11.945 5.316 1 97.38 9 ASN B N 1
ATOM 916 C CA . ASN B 1 9 ? -2.064 -12.25 6.734 1 97.38 9 ASN B CA 1
ATOM 917 C C . ASN B 1 9 ? -1.64 -13.703 6.953 1 97.38 9 ASN B C 1
ATOM 919 O O . ASN B 1 9 ? -2.273 -14.625 6.438 1 97.38 9 ASN B O 1
ATOM 923 N N . ILE B 1 10 ? -0.582 -13.93 7.699 1 97.25 10 ILE B N 1
ATOM 924 C CA . ILE B 1 10 ? 0.036 -15.25 7.801 1 97.25 10 ILE B CA 1
ATOM 925 C C . ILE B 1 10 ? 0.073 -15.688 9.266 1 97.25 10 ILE B C 1
ATOM 927 O O . ILE B 1 10 ? 0.546 -14.945 10.133 1 97.25 10 ILE B O 1
ATOM 931 N N . HIS B 1 11 ? -0.484 -16.828 9.5 1 96.94 11 HIS B N 1
ATOM 932 C CA . HIS B 1 11 ? -0.4 -17.391 10.844 1 96.94 11 HIS B CA 1
ATOM 933 C C . HIS B 1 11 ? 1.051 -17.547 11.289 1 96.94 11 HIS B C 1
ATOM 935 O O . HIS B 1 11 ? 1.904 -17.969 10.5 1 96.94 11 HIS B O 1
ATOM 941 N N . GLU B 1 12 ? 1.269 -17.359 12.562 1 95.69 12 GLU B N 1
ATOM 942 C CA . GLU B 1 12 ? 2.627 -17.312 13.094 1 95.69 12 GLU B CA 1
ATOM 943 C C . GLU B 1 12 ? 3.324 -18.672 12.922 1 95.69 12 GLU B C 1
ATOM 945 O O . GLU B 1 12 ? 4.535 -18.719 12.703 1 95.69 12 GLU B O 1
ATOM 950 N N . SER B 1 13 ? 2.582 -19.75 12.953 1 96.44 13 SER B N 1
ATOM 951 C CA . SER B 1 13 ? 3.148 -21.094 12.938 1 96.44 13 SER B CA 1
ATOM 952 C C . SER B 1 13 ? 3.797 -21.406 11.594 1 96.44 13 SER B C 1
ATOM 954 O O . SER B 1 13 ? 4.664 -22.281 11.508 1 96.44 13 SER B O 1
ATOM 956 N N . ILE B 1 14 ? 3.373 -20.734 10.586 1 97.31 14 ILE B N 1
ATOM 957 C CA . ILE B 1 14 ? 3.912 -21.047 9.266 1 97.31 14 ILE B CA 1
ATOM 958 C C . ILE B 1 14 ? 4.637 -19.844 8.695 1 97.31 14 ILE B C 1
ATOM 960 O O . ILE B 1 14 ? 4.988 -19.812 7.512 1 97.31 14 ILE B O 1
ATOM 964 N N . HIS B 1 15 ? 4.82 -18.875 9.461 1 97.81 15 HIS B N 1
ATOM 965 C CA . HIS B 1 15 ? 5.348 -17.594 9.016 1 97.81 15 HIS B CA 1
ATOM 966 C C . HIS B 1 15 ? 6.672 -17.766 8.281 1 97.81 15 HIS B C 1
ATOM 968 O O . HIS B 1 15 ? 6.816 -17.297 7.145 1 97.81 15 HIS B O 1
ATOM 974 N N . ASP B 1 16 ? 7.652 -18.406 8.906 1 98.12 16 ASP B N 1
ATOM 975 C CA . ASP B 1 16 ? 9 -18.5 8.359 1 98.12 16 ASP B CA 1
ATOM 976 C C . ASP B 1 16 ? 9.008 -19.25 7.027 1 98.12 16 ASP B C 1
ATOM 978 O O . ASP B 1 16 ? 9.711 -18.859 6.094 1 98.12 16 ASP B O 1
ATOM 982 N N . GLN B 1 17 ? 8.289 -20.281 6.973 1 98.25 17 GLN B N 1
ATOM 983 C CA . GLN B 1 17 ? 8.195 -21.062 5.738 1 98.25 17 GLN B CA 1
ATOM 984 C C . GLN B 1 17 ? 7.598 -20.219 4.609 1 98.25 17 GLN B C 1
ATOM 986 O O . GLN B 1 17 ? 8.117 -20.203 3.494 1 98.25 17 GLN B O 1
ATOM 991 N N . TRP B 1 18 ? 6.535 -19.562 4.922 1 98.69 18 TRP B N 1
ATOM 992 C CA . TRP B 1 18 ? 5.871 -18.719 3.939 1 98.69 18 TRP B CA 1
ATOM 993 C C . TRP B 1 18 ? 6.789 -17.594 3.477 1 98.69 18 TRP B C 1
ATOM 995 O O . TRP B 1 18 ? 6.879 -17.312 2.281 1 98.69 18 TRP B O 1
ATOM 1005 N N . PHE B 1 19 ? 7.398 -17.031 4.473 1 98.56 19 PHE B N 1
ATOM 1006 C CA . PHE B 1 19 ? 8.289 -15.914 4.191 1 98.56 19 PHE B CA 1
ATOM 1007 C C . PHE B 1 19 ? 9.414 -16.344 3.246 1 98.56 19 PHE B C 1
ATOM 1009 O O . PHE B 1 19 ? 9.719 -15.633 2.281 1 98.56 19 PHE B O 1
ATOM 1016 N N . ASP B 1 20 ? 9.984 -17.453 3.494 1 98.5 20 ASP B N 1
ATOM 1017 C CA . ASP B 1 20 ? 11.031 -18 2.643 1 98.5 20 ASP B CA 1
ATOM 1018 C C . ASP B 1 20 ? 10.508 -18.297 1.238 1 98.5 20 ASP B C 1
ATOM 1020 O O . ASP B 1 20 ? 11.172 -17.984 0.246 1 98.5 20 ASP B O 1
ATOM 1024 N N . TRP B 1 21 ? 9.391 -18.891 1.22 1 98.69 21 TRP B N 1
ATOM 1025 C CA . TRP B 1 21 ? 8.742 -19.203 -0.056 1 98.69 21 TRP B CA 1
ATOM 1026 C C . TRP B 1 21 ? 8.508 -17.922 -0.863 1 98.69 21 TRP B C 1
ATOM 1028 O O . TRP B 1 21 ? 8.766 -17.891 -2.07 1 98.69 21 TRP B O 1
ATOM 1038 N N . MET B 1 22 ? 8.055 -16.844 -0.243 1 98.62 22 MET B N 1
ATOM 1039 C CA . MET B 1 22 ? 7.82 -15.57 -0.91 1 98.62 22 MET B CA 1
ATOM 1040 C C . MET B 1 22 ? 9.125 -14.992 -1.449 1 98.62 22 MET B C 1
ATOM 1042 O O . MET B 1 22 ? 9.203 -14.617 -2.621 1 98.62 22 MET B O 1
ATOM 1046 N N . GLN B 1 23 ? 10.133 -14.961 -0.585 1 98.25 23 GLN B N 1
ATOM 1047 C CA . GLN B 1 23 ? 11.375 -14.258 -0.878 1 98.25 23 GLN B CA 1
ATOM 1048 C C . GLN B 1 23 ? 12.211 -15.016 -1.907 1 98.25 23 GLN B C 1
ATOM 1050 O O . GLN B 1 23 ? 12.898 -14.398 -2.729 1 98.25 23 GLN B O 1
ATOM 1055 N N . ASN B 1 24 ? 12.055 -16.281 -1.948 1 97.81 24 ASN B N 1
ATOM 1056 C CA . ASN B 1 24 ? 13.016 -17.062 -2.719 1 97.81 24 ASN B CA 1
ATOM 1057 C C . ASN B 1 24 ? 12.352 -17.766 -3.898 1 97.81 24 ASN B C 1
ATOM 1059 O O . ASN B 1 24 ? 13.031 -18.375 -4.719 1 97.81 24 ASN B O 1
ATOM 1063 N N . LYS B 1 25 ? 11.102 -17.672 -3.994 1 98.5 25 LYS B N 1
ATOM 1064 C CA . LYS B 1 25 ? 10.469 -18.391 -5.098 1 98.5 25 LYS B CA 1
ATOM 1065 C C . LYS B 1 25 ? 9.305 -17.578 -5.68 1 98.5 25 LYS B C 1
ATOM 1067 O O . LYS B 1 25 ? 9.352 -17.156 -6.836 1 98.5 25 LYS B O 1
ATOM 1072 N N . HIS B 1 26 ? 8.273 -17.312 -4.949 1 98.75 26 HIS B N 1
ATOM 1073 C CA . HIS B 1 26 ? 6.984 -16.859 -5.465 1 98.75 26 HIS B CA 1
ATOM 1074 C C . HIS B 1 26 ? 7.102 -15.5 -6.129 1 98.75 26 HIS B C 1
ATOM 1076 O O . HIS B 1 26 ? 6.594 -15.297 -7.234 1 98.75 26 HIS B O 1
ATOM 1082 N N . ILE B 1 27 ? 7.758 -14.555 -5.445 1 98.69 27 ILE B N 1
ATOM 1083 C CA . ILE B 1 27 ? 7.883 -13.219 -6.008 1 98.69 27 ILE B CA 1
ATOM 1084 C C . ILE B 1 27 ? 8.633 -13.289 -7.34 1 98.69 27 ILE B C 1
ATOM 1086 O O . ILE B 1 27 ? 8.227 -12.648 -8.312 1 98.69 27 ILE B O 1
ATOM 1090 N N . ALA B 1 28 ? 9.672 -14.094 -7.355 1 98.25 28 ALA B N 1
ATOM 1091 C CA . ALA B 1 28 ? 10.453 -14.258 -8.578 1 98.25 28 ALA B CA 1
ATOM 1092 C C . ALA B 1 28 ? 9.602 -14.867 -9.688 1 98.25 28 ALA B C 1
ATOM 1094 O O . ALA B 1 28 ? 9.727 -14.492 -10.859 1 98.25 28 ALA B O 1
ATOM 1095 N N . GLU B 1 29 ? 8.797 -15.82 -9.383 1 98.62 29 GLU B N 1
ATOM 1096 C CA . GLU B 1 29 ? 7.922 -16.453 -10.367 1 98.62 29 GLU B CA 1
ATOM 1097 C C . GLU B 1 29 ? 6.922 -15.461 -10.945 1 98.62 29 GLU B C 1
ATOM 1099 O O . GLU B 1 29 ? 6.668 -15.453 -12.148 1 98.62 29 GLU B O 1
ATOM 1104 N N . VAL B 1 30 ? 6.375 -14.625 -10.078 1 98.69 30 VAL B N 1
ATOM 1105 C CA . VAL B 1 30 ? 5.422 -13.617 -10.531 1 98.69 30 VAL B CA 1
ATOM 1106 C C . VAL B 1 30 ? 6.121 -12.633 -11.469 1 98.69 30 VAL B C 1
ATOM 1108 O O . VAL B 1 30 ? 5.617 -12.336 -12.555 1 98.69 30 VAL B O 1
ATOM 1111 N N . ILE B 1 31 ? 7.289 -12.164 -11.102 1 98.12 31 ILE B N 1
ATOM 1112 C CA . ILE B 1 31 ? 8.07 -11.266 -11.938 1 98.12 31 ILE B CA 1
ATOM 1113 C C . ILE B 1 31 ? 8.453 -11.977 -13.242 1 98.12 31 ILE B C 1
ATOM 1115 O O . ILE B 1 31 ? 8.43 -11.367 -14.312 1 98.12 31 ILE B O 1
ATOM 1119 N N . GLY B 1 32 ? 8.758 -13.211 -13.156 1 97.75 32 GLY B N 1
ATOM 1120 C CA . GLY B 1 32 ? 9.219 -14.023 -14.266 1 97.75 32 GLY B CA 1
ATOM 1121 C C . GLY B 1 32 ? 8.18 -14.195 -15.352 1 97.75 32 GLY B C 1
ATOM 1122 O O . GLY B 1 32 ? 8.5 -14.594 -16.469 1 97.75 32 GLY B O 1
ATOM 1123 N N . THR B 1 33 ? 6.922 -13.969 -15.016 1 98.06 33 THR B N 1
ATOM 1124 C CA . THR B 1 33 ? 5.867 -14.047 -16.016 1 98.06 33 THR B CA 1
ATOM 1125 C C . THR B 1 33 ? 6.074 -12.992 -17.109 1 98.06 33 THR B C 1
ATOM 1127 O O . THR B 1 33 ? 5.5 -13.094 -18.188 1 98.06 33 THR B O 1
ATOM 1130 N N . GLY B 1 34 ? 6.828 -11.898 -16.75 1 97.62 34 GLY B N 1
ATOM 1131 C CA . GLY B 1 34 ? 7.098 -10.812 -17.672 1 97.62 34 GLY B CA 1
ATOM 1132 C C . GLY B 1 34 ? 6.016 -9.742 -17.672 1 97.62 34 GLY B C 1
ATOM 1133 O O . GLY B 1 34 ? 6.066 -8.805 -18.469 1 97.62 34 GLY B O 1
ATOM 1134 N N . LYS B 1 35 ? 5.094 -9.859 -16.797 1 97.88 35 LYS B N 1
ATOM 1135 C CA . LYS B 1 35 ? 3.959 -8.938 -16.797 1 97.88 35 LYS B CA 1
ATOM 1136 C C . LYS B 1 35 ? 4.176 -7.797 -15.82 1 97.88 35 LYS B C 1
ATOM 1138 O O . LYS B 1 35 ? 3.432 -6.812 -15.828 1 97.88 35 LYS B O 1
ATOM 1143 N N . PHE B 1 36 ? 5.148 -7.914 -14.953 1 98.25 36 PHE B N 1
ATOM 1144 C CA . PHE B 1 36 ? 5.469 -6.902 -13.953 1 98.25 36 PHE B CA 1
ATOM 1145 C C . PHE B 1 36 ? 6.926 -6.473 -14.07 1 98.25 36 PHE B C 1
ATOM 1147 O O . PHE B 1 36 ? 7.801 -7.289 -14.359 1 98.25 36 PHE B O 1
ATOM 1154 N N . THR B 1 37 ? 7.184 -5.25 -13.758 1 97.19 37 THR B N 1
ATOM 1155 C CA . THR B 1 37 ? 8.523 -4.695 -13.898 1 97.19 37 THR B CA 1
ATOM 1156 C C . THR B 1 37 ? 9.289 -4.797 -12.578 1 97.19 37 THR B C 1
ATOM 1158 O O . THR B 1 37 ? 10.523 -4.883 -12.578 1 97.19 37 THR B O 1
ATOM 1161 N N . SER B 1 38 ? 8.594 -4.699 -11.5 1 97.75 38 SER B N 1
ATOM 1162 C CA . SER B 1 38 ? 9.211 -4.754 -10.18 1 97.75 38 SER B CA 1
ATOM 1163 C C . SER B 1 38 ? 8.203 -5.148 -9.109 1 97.75 38 SER B C 1
ATOM 1165 O O . SER B 1 38 ? 7.008 -5.27 -9.391 1 97.75 38 SER B O 1
ATO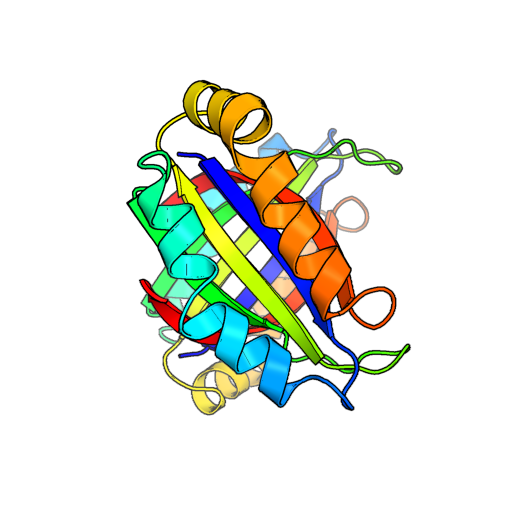M 1167 N N . ALA B 1 39 ? 8.727 -5.41 -7.973 1 98.38 39 ALA B N 1
ATOM 1168 C CA . ALA B 1 39 ? 7.918 -5.746 -6.805 1 98.38 39 ALA B CA 1
ATOM 1169 C C . ALA B 1 39 ? 8.523 -5.164 -5.531 1 98.38 39 ALA B C 1
ATOM 1171 O O . ALA B 1 39 ? 9.75 -5.027 -5.426 1 98.38 39 ALA B O 1
ATOM 1172 N N . LYS B 1 40 ? 7.707 -4.742 -4.691 1 98.38 40 LYS B N 1
ATOM 1173 C CA . LYS B 1 40 ? 8.086 -4.258 -3.369 1 98.38 40 LYS B CA 1
ATOM 1174 C C . LYS B 1 40 ? 7.301 -4.977 -2.275 1 98.38 40 LYS B C 1
ATOM 1176 O O . LYS B 1 40 ? 6.066 -5.023 -2.32 1 98.38 40 LYS B O 1
ATOM 1181 N N . MET B 1 41 ?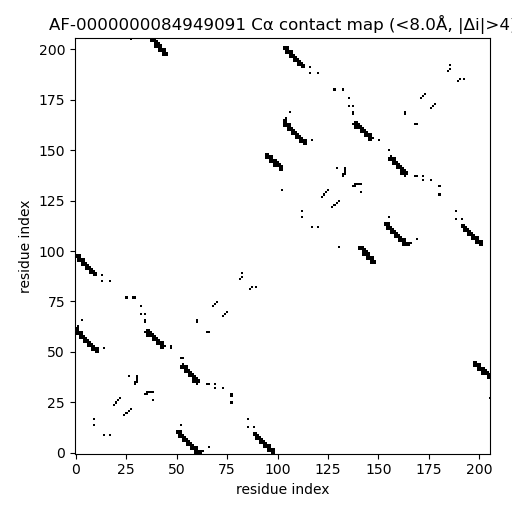 8.016 -5.609 -1.303 1 98.69 41 MET B N 1
ATOM 1182 C CA . MET B 1 41 ? 7.367 -6.258 -0.164 1 98.69 41 MET B CA 1
ATOM 1183 C C . MET B 1 41 ? 7.496 -5.398 1.092 1 98.69 41 MET B C 1
ATOM 1185 O O . MET B 1 41 ? 8.586 -4.945 1.431 1 98.69 41 MET B O 1
ATOM 1189 N N . VAL B 1 42 ? 6.34 -5.215 1.699 1 98.38 42 VAL B N 1
ATOM 1190 C CA . VAL B 1 42 ? 6.32 -4.445 2.939 1 98.38 42 VAL B CA 1
ATOM 1191 C C . VAL B 1 42 ? 5.613 -5.246 4.031 1 98.38 42 VAL B C 1
ATOM 1193 O O . VAL B 1 42 ? 4.75 -6.074 3.74 1 98.38 42 VAL B O 1
ATOM 1196 N N . LYS B 1 43 ? 6.047 -5.023 5.266 1 98.12 43 LYS B N 1
ATOM 1197 C CA . LYS B 1 43 ? 5.359 -5.523 6.449 1 98.12 43 LYS B CA 1
ATOM 1198 C C . LYS B 1 43 ? 4.438 -4.461 7.043 1 98.12 43 LYS B C 1
ATOM 1200 O O . LYS B 1 43 ? 4.832 -3.299 7.184 1 98.12 43 LYS B O 1
ATOM 1205 N N . VAL B 1 44 ? 3.174 -4.816 7.277 1 97.06 44 VAL B N 1
ATOM 1206 C CA . VAL B 1 44 ? 2.223 -3.914 7.914 1 97.06 44 VAL B CA 1
ATOM 1207 C C . VAL B 1 44 ? 2.43 -3.934 9.43 1 97.06 44 VAL B C 1
ATOM 1209 O O . VAL B 1 44 ? 2.232 -4.965 10.078 1 97.06 44 VAL B O 1
ATOM 1212 N N . LEU B 1 45 ? 2.797 -2.779 9.969 1 95.12 45 LEU B N 1
ATOM 1213 C CA . LEU B 1 45 ? 3.096 -2.699 11.398 1 95.12 45 LEU B CA 1
ATOM 1214 C C . LEU B 1 45 ? 1.851 -2.328 12.195 1 95.12 45 LEU B C 1
ATOM 1216 O O . LEU B 1 45 ? 1.678 -1.169 12.578 1 95.12 45 LEU B O 1
ATOM 1220 N N . VAL B 1 46 ? 1.006 -3.268 12.375 1 89.94 46 VAL B N 1
ATOM 1221 C CA . VAL B 1 46 ? -0.204 -3.064 13.164 1 89.94 46 VAL B CA 1
ATOM 1222 C C . VAL B 1 46 ? -0.452 -4.277 14.055 1 89.94 46 VAL B C 1
ATOM 1224 O O . VAL B 1 46 ? 0.021 -5.379 13.766 1 89.94 46 VAL B O 1
ATOM 1227 N N . GLU B 1 47 ? -1.117 -3.934 15.117 1 83.75 47 GLU B N 1
ATOM 1228 C CA . GLU B 1 47 ? -1.594 -5.055 15.922 1 83.75 47 GLU B CA 1
ATOM 1229 C C . GLU B 1 47 ? -2.803 -5.723 15.273 1 83.75 47 GLU B C 1
ATOM 1231 O O . GLU B 1 47 ? -3.826 -5.078 15.039 1 83.75 47 GLU B O 1
ATOM 1236 N N . GLU B 1 48 ? -2.635 -7.008 15.008 1 78.88 48 GLU B N 1
ATOM 1237 C CA . GLU B 1 48 ? -3.715 -7.742 14.359 1 78.88 48 GLU B CA 1
ATOM 1238 C C . GLU B 1 48 ? -4.629 -8.406 15.383 1 78.88 48 GLU B C 1
ATOM 1240 O O . GLU B 1 48 ? -4.16 -9.125 16.266 1 78.88 48 GLU B O 1
ATOM 1245 N N . GLU B 1 49 ? -5.887 -8.07 15.219 1 78.31 49 GLU B N 1
ATOM 1246 C CA . GLU B 1 49 ? -6.875 -8.648 16.125 1 78.31 49 GLU B CA 1
ATOM 1247 C C . GLU B 1 49 ? -6.914 -10.172 16.016 1 78.31 49 GLU B C 1
ATOM 1249 O O . GLU B 1 49 ? -7.004 -10.875 17.016 1 78.31 49 GLU B O 1
ATOM 1254 N N . LEU B 1 50 ? -6.992 -10.766 14.891 1 73.94 50 LEU B N 1
ATOM 1255 C CA . LEU B 1 50 ? -7.129 -12.195 14.633 1 73.94 50 LEU B CA 1
ATOM 1256 C C . LEU B 1 50 ? -5.793 -12.906 14.789 1 73.94 50 LEU B C 1
ATOM 1258 O O . LEU B 1 50 ? -5.715 -14.133 14.641 1 73.94 50 LEU B O 1
ATOM 1262 N N . GLY B 1 51 ? -4.766 -12.07 15.062 1 88.25 51 GLY B N 1
ATOM 1263 C CA . GLY B 1 51 ? -3.434 -12.648 15.117 1 88.25 51 GLY B CA 1
ATOM 1264 C C . GLY B 1 51 ? -2.771 -12.758 13.758 1 88.25 51 GLY B C 1
ATOM 1265 O O . GLY B 1 51 ? -3.352 -12.359 12.742 1 88.25 51 GLY B O 1
ATOM 1266 N N . GLY B 1 52 ? -1.472 -13.203 13.805 1 94.38 52 GLY B N 1
ATOM 1267 C CA . GLY B 1 52 ? -0.727 -13.344 12.562 1 94.38 52 GLY B CA 1
ATOM 1268 C C . GLY B 1 52 ? 0.102 -12.117 12.227 1 94.38 52 GLY B C 1
ATOM 1269 O O . GLY B 1 52 ? 0.152 -11.156 13.008 1 94.38 52 GLY B O 1
ATOM 1270 N N . ILE B 1 53 ? 0.804 -12.25 11.211 1 97.06 53 ILE B N 1
ATOM 1271 C CA . ILE B 1 53 ? 1.628 -11.172 10.664 1 97.06 53 ILE B CA 1
ATOM 1272 C C . ILE B 1 53 ? 1.157 -10.828 9.258 1 97.06 53 ILE B C 1
ATOM 1274 O O . ILE B 1 53 ? 0.903 -11.719 8.445 1 97.06 53 ILE B O 1
ATOM 1278 N N . THR B 1 54 ? 1.057 -9.531 8.984 1 97.62 54 THR B N 1
ATOM 1279 C CA . THR B 1 54 ? 0.522 -9.125 7.691 1 97.62 54 THR B CA 1
ATOM 1280 C C . THR B 1 54 ? 1.608 -8.477 6.84 1 97.62 54 THR B C 1
ATOM 1282 O O . THR B 1 54 ? 2.393 -7.66 7.336 1 97.62 54 THR B O 1
ATOM 1285 N N . TYR B 1 55 ? 1.695 -8.898 5.59 1 98.25 55 TYR B N 1
ATOM 1286 C CA . TYR B 1 55 ? 2.555 -8.305 4.566 1 98.25 55 TYR B CA 1
ATOM 1287 C C . TYR B 1 55 ? 1.737 -7.848 3.365 1 98.25 55 TYR B C 1
ATOM 1289 O O . TYR B 1 55 ? 0.599 -8.281 3.18 1 98.25 55 TYR B O 1
ATOM 1297 N N . ALA B 1 56 ? 2.336 -6.973 2.648 1 98.25 56 ALA B N 1
ATOM 1298 C CA . ALA B 1 56 ? 1.817 -6.633 1.326 1 98.25 56 ALA B CA 1
ATOM 1299 C C . ALA B 1 56 ? 2.924 -6.672 0.276 1 98.25 56 ALA B C 1
ATOM 1301 O O . ALA B 1 56 ? 4.035 -6.199 0.521 1 98.25 56 ALA B O 1
ATOM 1302 N N . VAL B 1 57 ? 2.635 -7.254 -0.82 1 98.69 57 VAL B N 1
ATOM 1303 C CA . VAL B 1 57 ? 3.533 -7.223 -1.969 1 98.69 57 VAL B CA 1
ATOM 1304 C C . VAL B 1 57 ? 2.895 -6.43 -3.105 1 98.69 57 VAL B C 1
ATOM 1306 O O . VAL B 1 57 ? 1.77 -6.723 -3.52 1 98.69 57 VAL B O 1
ATOM 1309 N N . GLN B 1 58 ? 3.633 -5.473 -3.498 1 98.5 58 GLN B N 1
ATOM 1310 C CA . GLN B 1 58 ? 3.186 -4.59 -4.57 1 98.5 58 GLN B CA 1
ATOM 1311 C C . GLN B 1 58 ? 3.92 -4.895 -5.875 1 98.5 58 GLN B C 1
ATOM 1313 O O . GLN B 1 58 ? 5.133 -4.695 -5.969 1 98.5 58 GLN B O 1
ATOM 1318 N N . TYR B 1 59 ? 3.182 -5.344 -6.863 1 98.75 59 TYR B N 1
ATOM 1319 C CA . TYR B 1 59 ? 3.74 -5.617 -8.188 1 98.75 59 TYR B CA 1
ATOM 1320 C C . TYR B 1 59 ? 3.393 -4.504 -9.164 1 98.75 59 TYR B C 1
ATOM 1322 O O . TYR B 1 59 ? 2.223 -4.145 -9.32 1 98.75 59 TYR B O 1
ATOM 1330 N N . PHE B 1 60 ? 4.367 -4.023 -9.836 1 98.19 60 PHE B N 1
ATOM 1331 C CA . PHE B 1 60 ? 4.176 -2.861 -10.695 1 98.19 60 PHE B CA 1
ATOM 1332 C C . PHE B 1 60 ? 4.055 -3.285 -12.156 1 98.19 60 PHE B C 1
ATOM 1334 O O . PHE B 1 60 ? 4.871 -4.062 -12.656 1 98.19 60 PHE B O 1
ATOM 1341 N N . THR B 1 61 ? 3.064 -2.84 -12.797 1 97.69 61 THR B N 1
ATOM 1342 C CA . THR B 1 61 ? 2.861 -3.139 -14.203 1 97.69 61 THR B CA 1
ATOM 1343 C C . THR B 1 61 ? 2.438 -1.888 -14.969 1 97.69 61 THR B C 1
ATOM 1345 O O . THR B 1 61 ? 1.926 -0.936 -14.375 1 97.69 61 THR B O 1
ATOM 1348 N N . ASP B 1 62 ? 2.617 -1.915 -16.266 1 92.75 62 ASP B N 1
ATOM 1349 C CA . ASP B 1 62 ? 2.484 -0.707 -17.078 1 92.75 62 ASP B CA 1
ATOM 1350 C C . ASP B 1 62 ? 1.024 -0.453 -17.438 1 92.75 62 ASP B C 1
ATOM 1352 O O . ASP B 1 62 ? 0.641 0.682 -17.734 1 92.75 62 ASP B O 1
ATOM 1356 N N . SER B 1 63 ? 0.231 -1.566 -17.516 1 92.5 63 SER B N 1
ATOM 1357 C CA . SER B 1 63 ? -1.122 -1.328 -18 1 92.5 63 SER B CA 1
ATOM 1358 C C . SER B 1 63 ? -2.119 -2.289 -17.359 1 92.5 63 SER B C 1
ATOM 1360 O O . SER B 1 63 ? -1.742 -3.369 -16.906 1 92.5 63 SER B O 1
ATOM 1362 N N . LYS B 1 64 ? -3.346 -1.875 -17.359 1 94.25 64 LYS B N 1
ATOM 1363 C CA . LYS B 1 64 ? -4.453 -2.703 -16.891 1 94.25 64 LYS B CA 1
ATOM 1364 C C . LYS B 1 64 ? -4.625 -3.941 -17.766 1 94.25 64 LYS B C 1
ATOM 1366 O O . LYS B 1 64 ? -4.977 -5.012 -17.281 1 94.25 64 LYS B O 1
ATOM 1371 N N . GLU B 1 65 ? -4.355 -3.77 -19.047 1 96.31 65 GLU B N 1
ATOM 1372 C CA . GLU B 1 65 ? -4.445 -4.891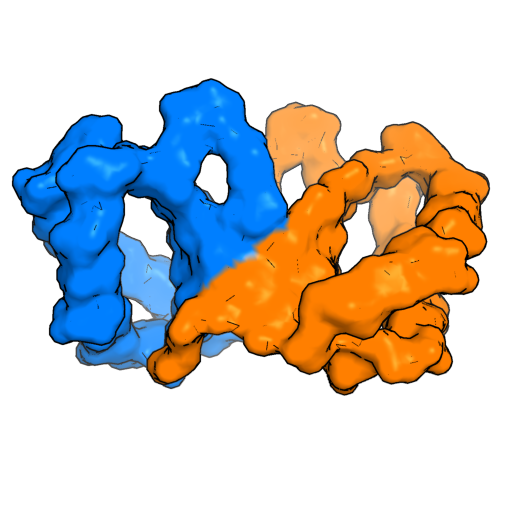 -19.984 1 96.31 65 GLU B CA 1
ATOM 1373 C C . GLU B 1 65 ? -3.455 -5.992 -19.625 1 96.31 65 GLU B C 1
ATOM 1375 O O . GLU B 1 65 ? -3.801 -7.172 -19.625 1 96.31 65 GLU B O 1
ATOM 1380 N N . THR B 1 66 ? -2.266 -5.574 -19.344 1 97.56 66 THR B N 1
ATOM 1381 C CA . THR B 1 66 ? -1.247 -6.543 -18.953 1 97.56 66 THR B CA 1
ATOM 1382 C C . THR B 1 66 ? -1.641 -7.25 -17.656 1 97.56 66 THR B C 1
ATOM 1384 O O . THR B 1 66 ? -1.455 -8.461 -17.516 1 97.56 66 THR B O 1
ATOM 1387 N N . LEU B 1 67 ? -2.193 -6.512 -16.75 1 97.81 67 LEU B N 1
ATOM 1388 C CA . LEU B 1 67 ? -2.656 -7.105 -15.5 1 97.81 67 LEU B CA 1
ATOM 1389 C C . LEU B 1 67 ? -3.76 -8.125 -15.766 1 97.81 67 LEU B C 1
ATOM 1391 O O . LEU B 1 67 ? -3.777 -9.195 -15.148 1 97.81 67 LEU B O 1
ATOM 1395 N N . GLN B 1 68 ? -4.641 -7.797 -16.656 1 97.56 68 GLN B N 1
ATOM 1396 C CA . GLN B 1 68 ? -5.711 -8.727 -17 1 97.56 68 GLN B CA 1
ATOM 1397 C C . GLN B 1 68 ? -5.148 -10.016 -17.594 1 97.56 68 GLN B C 1
ATOM 1399 O O . GLN B 1 68 ? -5.629 -11.109 -17.297 1 97.56 68 GLN B O 1
ATOM 1404 N N . ARG B 1 69 ? -4.164 -9.93 -18.422 1 98 69 ARG B N 1
ATOM 1405 C CA . ARG B 1 69 ? -3.508 -11.109 -18.984 1 98 69 ARG B CA 1
ATOM 1406 C C . ARG B 1 69 ? -2.883 -11.953 -17.875 1 98 69 ARG B C 1
ATOM 1408 O O . ARG B 1 69 ? -2.953 -13.18 -17.906 1 98 69 ARG B O 1
ATOM 1415 N N . TYR B 1 70 ? -2.293 -11.25 -16.922 1 98.56 70 TYR B N 1
ATOM 1416 C CA . TYR B 1 70 ? -1.735 -11.969 -15.773 1 98.56 70 TYR B CA 1
ATOM 1417 C C . TYR B 1 70 ? -2.805 -12.789 -15.07 1 98.56 70 TYR B C 1
ATOM 1419 O O . TYR B 1 70 ? -2.58 -13.961 -14.742 1 98.56 70 TYR B O 1
ATOM 1427 N N . TYR B 1 71 ? -3.971 -12.188 -14.812 1 98.06 71 TYR B N 1
ATOM 1428 C CA . TYR B 1 71 ? -5.062 -12.867 -14.125 1 98.06 71 TYR B CA 1
ATOM 1429 C C . TYR B 1 71 ? -5.496 -14.109 -14.891 1 98.06 71 TYR B C 1
ATOM 1431 O O . TYR B 1 71 ? -5.828 -15.133 -14.289 1 98.06 71 TYR B O 1
ATOM 1439 N N . GLU B 1 72 ? -5.461 -14.039 -16.156 1 98.12 72 GLU B N 1
ATOM 1440 C CA . GLU B 1 72 ? -5.977 -15.117 -17 1 98.12 72 GLU B CA 1
ATOM 1441 C C . GLU B 1 72 ? -4.914 -16.188 -17.234 1 98.12 72 GLU B C 1
ATOM 1443 O O . GLU B 1 72 ? -5.215 -17.375 -17.234 1 98.12 72 GLU B O 1
ATOM 1448 N N . GLU B 1 73 ? -3.721 -15.805 -17.344 1 98.44 73 GLU B N 1
ATOM 1449 C CA . GLU B 1 73 ? -2.697 -16.703 -17.875 1 98.44 73 GLU B CA 1
ATOM 1450 C C . GLU B 1 73 ? -1.829 -17.281 -16.766 1 98.44 73 GLU B C 1
ATOM 1452 O O . GLU B 1 73 ? -1.273 -18.359 -16.906 1 98.44 73 GLU B O 1
ATOM 1457 N N . ASP B 1 74 ? -1.656 -16.516 -15.672 1 98.62 74 ASP B N 1
ATOM 1458 C CA . ASP B 1 74 ? -0.6 -16.891 -14.742 1 98.62 74 ASP B CA 1
ATOM 1459 C C . ASP B 1 74 ? -1.149 -17.031 -13.32 1 98.62 74 ASP B C 1
ATOM 1461 O O . ASP B 1 74 ? -0.822 -18 -12.625 1 98.62 74 ASP B O 1
ATOM 1465 N N . ALA B 1 75 ? -2.018 -16.125 -12.898 1 98.19 75 ALA B N 1
ATOM 1466 C CA . ALA B 1 75 ? -2.418 -15.969 -11.5 1 98.19 75 ALA B CA 1
ATOM 1467 C C . ALA B 1 75 ? -3.016 -17.25 -10.945 1 98.19 75 ALA B C 1
ATOM 1469 O O . ALA B 1 75 ? -2.678 -17.672 -9.836 1 98.19 75 ALA B O 1
ATOM 1470 N N . PRO B 1 76 ? -3.959 -17.969 -11.711 1 97.88 76 PRO B N 1
ATOM 1471 C CA . PRO B 1 76 ? -4.586 -19.156 -11.133 1 97.88 76 PRO B CA 1
ATOM 1472 C C . PRO B 1 76 ? -3.568 -20.203 -10.703 1 97.88 76 PRO B C 1
ATOM 1474 O O . PRO B 1 76 ? -3.645 -20.719 -9.578 1 97.88 76 PRO B O 1
ATOM 1477 N N . ALA B 1 77 ? -2.574 -20.531 -11.422 1 97.62 77 ALA B N 1
ATOM 1478 C CA . ALA B 1 77 ? -1.568 -21.531 -11.086 1 97.62 77 ALA B CA 1
ATOM 1479 C C . ALA B 1 77 ? -0.695 -21.062 -9.922 1 97.62 77 ALA B C 1
ATOM 1481 O O . ALA B 1 77 ? -0.381 -21.844 -9.023 1 97.62 77 ALA B O 1
ATOM 1482 N N . LEU B 1 78 ? -0.315 -19.828 -9.961 1 98.06 78 LEU B N 1
ATOM 1483 C CA . LEU B 1 78 ? 0.565 -19.281 -8.938 1 98.06 78 LEU B CA 1
ATOM 1484 C C . LEU B 1 78 ? -0.152 -19.203 -7.59 1 98.06 78 LEU B C 1
ATOM 1486 O O . LEU B 1 78 ? 0.45 -19.469 -6.547 1 98.06 78 LEU B O 1
ATOM 1490 N N . ARG B 1 79 ? -1.437 -18.812 -7.609 1 97 79 ARG B N 1
ATOM 1491 C CA . ARG B 1 79 ? -2.225 -18.766 -6.379 1 97 79 ARG B CA 1
ATOM 1492 C C . ARG B 1 79 ? -2.479 -20.156 -5.828 1 97 79 ARG B C 1
ATOM 1494 O O . ARG B 1 79 ? -2.475 -20.359 -4.609 1 97 79 ARG B O 1
ATOM 1501 N N . GLU B 1 80 ? -2.703 -21.094 -6.711 1 97.31 80 GLU B N 1
ATOM 1502 C CA . GLU B 1 80 ? -2.979 -22.469 -6.305 1 97.31 80 GLU B CA 1
ATOM 1503 C C . GLU B 1 80 ? -1.812 -23.062 -5.516 1 97.31 80 GLU B C 1
ATOM 1505 O O . GLU B 1 80 ? -2.02 -23.781 -4.539 1 97.31 80 GLU B O 1
ATOM 1510 N N . GLU B 1 81 ? -0.649 -22.797 -5.902 1 97.19 81 GLU B N 1
ATOM 1511 C CA . GLU B 1 81 ? 0.524 -23.312 -5.203 1 97.19 81 GLU B CA 1
ATOM 1512 C C . GLU B 1 81 ? 0.567 -22.828 -3.762 1 97.19 81 GLU B C 1
ATOM 1514 O O . GLU B 1 81 ? 0.822 -23.609 -2.84 1 97.19 81 GLU B O 1
ATOM 1519 N N . GLY B 1 82 ? 0.357 -21.484 -3.523 1 96.69 82 GLY B N 1
ATOM 1520 C CA . GLY B 1 82 ? 0.3 -20.953 -2.172 1 96.69 82 GLY B CA 1
ATOM 1521 C C . GLY B 1 82 ? -0.779 -21.594 -1.321 1 96.69 82 GLY B C 1
ATOM 1522 O O . GLY B 1 82 ? -0.554 -21.906 -0.148 1 96.69 82 GLY B O 1
ATOM 1523 N N . LEU B 1 83 ? -1.924 -21.797 -1.96 1 96.25 83 LEU B N 1
ATOM 1524 C CA . LEU B 1 83 ? -3.033 -22.438 -1.255 1 96.25 83 LEU B CA 1
ATOM 1525 C C . LEU B 1 83 ? -2.678 -23.859 -0.851 1 96.25 83 LEU B C 1
ATOM 1527 O O . LEU B 1 83 ? -3.016 -24.297 0.25 1 96.25 83 LEU B O 1
ATOM 1531 N N . ARG B 1 84 ? -2.057 -24.562 -1.72 1 97.06 84 ARG B N 1
ATOM 1532 C CA . ARG B 1 84 ? -1.646 -25.938 -1.457 1 97.06 84 ARG B CA 1
ATOM 1533 C C . ARG B 1 84 ? -0.63 -26 -0.322 1 97.06 84 ARG B C 1
ATOM 1535 O O . ARG B 1 84 ? -0.712 -26.875 0.544 1 97.06 84 ARG B O 1
ATOM 1542 N N . LEU B 1 85 ? 0.249 -25.109 -0.259 1 97.38 85 LEU B N 1
ATOM 1543 C CA . LEU B 1 85 ? 1.355 -25.141 0.692 1 97.38 85 LEU B CA 1
ATOM 1544 C C . LEU B 1 85 ? 0.906 -24.641 2.062 1 97.38 85 LEU B C 1
ATOM 1546 O O . LEU B 1 85 ? 1.355 -25.156 3.09 1 97.38 85 LEU B O 1
ATOM 1550 N N . PHE B 1 86 ? -0.044 -23.594 2.133 1 97.75 86 PHE B N 1
ATOM 1551 C CA . PHE B 1 86 ? -0.257 -22.891 3.393 1 97.75 86 PHE B CA 1
ATOM 1552 C C . PHE B 1 86 ? -1.731 -22.906 3.777 1 97.75 86 PHE B C 1
ATOM 1554 O O . PHE B 1 86 ? -2.076 -22.688 4.941 1 97.75 86 PHE B O 1
ATOM 1561 N N . GLY B 1 87 ? -2.568 -23.094 2.857 1 95.06 87 GLY B N 1
ATOM 1562 C CA . GLY B 1 87 ? -3.988 -23.297 3.1 1 95.06 87 GLY B CA 1
ATOM 1563 C C . GLY B 1 87 ? -4.625 -22.188 3.914 1 95.06 87 GLY B C 1
ATOM 1564 O O . GLY B 1 87 ? -4.477 -21.016 3.588 1 95.06 87 GLY B O 1
ATOM 1565 N N . ASP B 1 88 ? -5.336 -22.594 5.078 1 94.25 88 ASP B N 1
ATOM 1566 C CA . ASP B 1 88 ? -6.156 -21.656 5.84 1 94.25 88 ASP B CA 1
ATOM 1567 C C . ASP B 1 88 ? -5.301 -20.812 6.785 1 94.25 88 ASP B C 1
ATOM 1569 O O . ASP B 1 88 ? -5.801 -19.891 7.434 1 94.25 88 ASP B O 1
ATOM 1573 N N . LYS B 1 89 ? -4.098 -21.109 6.766 1 96.56 89 LYS B N 1
ATOM 1574 C CA . LYS B 1 89 ? -3.211 -20.344 7.641 1 96.56 89 LYS B CA 1
ATOM 1575 C C . LYS B 1 89 ? -2.693 -19.094 6.945 1 96.56 89 LYS B C 1
ATOM 1577 O O . LYS B 1 89 ? -1.982 -18.281 7.555 1 96.56 89 LYS B O 1
ATOM 1582 N N . MET B 1 90 ? -3.059 -18.953 5.719 1 96.88 90 MET B N 1
ATOM 1583 C CA . MET B 1 90 ? -2.762 -17.766 4.93 1 96.88 90 MET B CA 1
ATOM 1584 C C . MET B 1 90 ? -4.039 -17.141 4.375 1 96.88 90 MET B C 1
ATOM 1586 O O . MET B 1 90 ? -4.816 -17.812 3.695 1 96.88 90 MET B O 1
ATOM 1590 N N . LEU B 1 91 ? -4.27 -15.953 4.668 1 95.69 91 LEU B N 1
ATOM 1591 C CA . LEU B 1 91 ? -5.395 -15.188 4.137 1 95.69 91 LEU B CA 1
ATOM 1592 C C . LEU B 1 91 ? -4.91 -14.047 3.254 1 95.69 91 LEU B C 1
ATOM 1594 O O . LEU B 1 91 ? -4.211 -13.148 3.727 1 95.69 91 LEU B O 1
ATOM 1598 N N . ALA B 1 92 ? -5.34 -14.047 2.016 1 96.62 92 ALA B N 1
ATOM 1599 C CA . ALA B 1 92 ? -4.832 -13.07 1.055 1 96.62 92 ALA B CA 1
ATOM 1600 C C . ALA B 1 92 ? -5.961 -12.211 0.5 1 96.62 92 ALA B C 1
ATOM 1602 O O . ALA B 1 92 ? -7.059 -12.703 0.239 1 96.62 92 ALA B O 1
ATOM 1603 N N . PHE B 1 93 ? -5.699 -10.961 0.356 1 94.88 93 PHE B N 1
ATOM 1604 C CA . PHE B 1 93 ? -6.566 -9.969 -0.262 1 94.88 93 PHE B CA 1
ATOM 1605 C C . PHE B 1 93 ? -5.855 -9.266 -1.412 1 94.88 93 PHE B C 1
ATOM 1607 O O . PHE B 1 93 ? -4.688 -8.891 -1.289 1 94.88 93 PHE B O 1
ATOM 1614 N N . ARG B 1 94 ? -6.637 -9.109 -2.467 1 96.81 94 ARG B N 1
ATOM 1615 C CA . ARG B 1 94 ? -6.043 -8.5 -3.652 1 96.81 94 ARG B CA 1
ATOM 1616 C C . ARG B 1 94 ? -6.789 -7.23 -4.047 1 96.81 94 ARG B C 1
ATOM 1618 O O . ARG B 1 94 ? -8.023 -7.199 -4.039 1 96.81 94 ARG B O 1
ATOM 1625 N N . THR B 1 95 ? -5.949 -6.172 -4.344 1 96.81 95 THR B N 1
ATOM 1626 C CA . THR B 1 95 ? -6.496 -4.887 -4.758 1 96.81 95 THR B CA 1
ATOM 1627 C C . THR B 1 95 ? -5.641 -4.262 -5.855 1 96.81 95 THR B C 1
ATOM 1629 O O . THR B 1 95 ? -4.426 -4.465 -5.895 1 96.81 95 THR B O 1
ATOM 1632 N N . GLU B 1 96 ? -6.348 -3.611 -6.75 1 97.5 96 GLU B N 1
ATOM 1633 C CA . GLU B 1 96 ? -5.633 -2.842 -7.766 1 97.5 96 GLU B CA 1
ATOM 1634 C C . GLU B 1 96 ? -5.484 -1.382 -7.348 1 97.5 96 GLU B C 1
ATOM 1636 O O . GLU B 1 96 ? -6.426 -0.778 -6.832 1 97.5 96 GLU B O 1
ATOM 1641 N N . LEU B 1 97 ? -4.293 -0.855 -7.566 1 97.62 97 LEU B N 1
ATOM 1642 C CA . LEU B 1 97 ? -3.988 0.548 -7.309 1 97.62 97 LEU B CA 1
ATOM 1643 C C . LEU B 1 97 ? -3.535 1.252 -8.578 1 97.62 97 LEU B C 1
ATOM 1645 O O . LEU B 1 97 ? -2.826 0.664 -9.398 1 97.62 97 LEU B O 1
ATOM 1649 N N . GLU B 1 98 ? -3.953 2.436 -8.734 1 97.56 98 GLU B N 1
ATOM 1650 C CA . GLU B 1 98 ? -3.49 3.281 -9.828 1 97.56 98 GLU B CA 1
ATOM 1651 C C . GLU B 1 98 ? -2.598 4.41 -9.312 1 97.56 98 GLU B C 1
ATOM 1653 O O . GLU B 1 98 ? -2.988 5.16 -8.422 1 97.56 98 GLU B O 1
ATOM 1658 N N . ILE B 1 99 ? -1.402 4.523 -9.867 1 97.31 99 ILE B N 1
ATOM 1659 C CA . ILE B 1 99 ? -0.505 5.602 -9.469 1 97.31 99 ILE B CA 1
ATOM 1660 C C . ILE B 1 99 ? -1.044 6.938 -9.977 1 97.31 99 ILE B C 1
ATOM 1662 O O . ILE B 1 99 ? -1.252 7.113 -11.18 1 97.31 99 ILE B O 1
ATOM 1666 N N . ILE B 1 100 ? -1.246 7.855 -9.047 1 97.94 100 ILE B N 1
ATOM 1667 C CA . ILE B 1 100 ? -1.803 9.164 -9.383 1 97.94 100 ILE B CA 1
ATOM 1668 C C . ILE B 1 100 ? -0.679 10.188 -9.492 1 97.94 100 ILE B C 1
ATOM 1670 O O . ILE B 1 100 ? -0.658 11 -10.422 1 97.94 100 ILE B O 1
ATOM 1674 N N . SER B 1 101 ? 0.236 10.172 -8.555 1 98 101 SER B N 1
ATOM 1675 C CA . SER B 1 101 ? 1.337 11.133 -8.578 1 98 101 SER B CA 1
ATOM 1676 C C . SER B 1 101 ? 2.482 10.672 -7.676 1 98 101 SER B C 1
ATOM 1678 O O . SER B 1 101 ? 2.293 9.812 -6.809 1 98 101 SER B O 1
ATOM 1680 N N . GLU B 1 102 ? 3.664 11.203 -8.055 1 96.69 102 GLU B N 1
ATOM 1681 C CA . GLU B 1 102 ? 4.875 11.023 -7.258 1 96.69 102 GLU B CA 1
ATOM 1682 C C . GLU B 1 102 ? 5.531 12.367 -6.945 1 96.69 102 GLU B C 1
ATOM 1684 O O . GLU B 1 102 ? 5.562 13.258 -7.793 1 96.69 102 GLU B O 1
ATOM 1689 N N . HIS B 1 103 ? 5.957 12.414 -5.699 1 95.94 103 HIS B N 1
ATOM 1690 C CA . HIS B 1 103 ? 6.508 13.68 -5.234 1 95.94 103 HIS B CA 1
ATOM 1691 C C . HIS B 1 103 ? 7.84 13.469 -4.523 1 95.94 103 HIS B C 1
ATOM 1693 O O . HIS B 1 103 ? 8.078 12.422 -3.928 1 95.94 103 HIS B O 1
#

Nearest PDB structures (foldseek):
  2ftr-assembly1_B  TM=7.563E-01  e=7.009E-06  Halalkalibacterium halodurans C-125
  5b0d-assembly1_B  TM=7.319E-01  e=4.511E-05  Cannabis sativa
  2jdj-assembly1_A  TM=7.485E-01  e=4.390E-04  Hahella chejuensis
  3bgu-assembly1_A  TM=5.793E-01  e=3.110E-04  Thermobifida fusca YX
  2n76-assembly1_A  TM=5.259E-01  e=8.749E-04  synthetic construct

pLDDT: mean 96.45, std 4.09, range [73.94, 98.81]